Protein AF-0000000083159818 (afdb_homodimer)

Structure (mmCIF, N/CA/C/O backbone):
data_AF-0000000083159818-model_v1
#
loop_
_entity.id
_entity.type
_entity.pdbx_description
1 polymer 'Scytalone dehydratase'
#
loop_
_atom_site.group_PDB
_atom_site.id
_atom_site.type_symbol
_atom_site.label_atom_id
_atom_site.label_alt_id
_atom_site.label_comp_id
_atom_site.label_asym_id
_atom_site.label_entity_id
_atom_site.label_seq_id
_atom_site.pdbx_PDB_ins_code
_atom_site.Cartn_x
_atom_site.Cartn_y
_atom_site.Cartn_z
_atom_site.occupancy
_atom_site.B_iso_or_equiv
_atom_site.auth_seq_id
_atom_site.auth_comp_id
_atom_site.auth_asym_id
_atom_site.auth_atom_id
_atom_site.pdbx_PDB_model_num
ATOM 1 N N . MET A 1 1 ? 28.878 -19.26 1.875 1 39.88 1 MET A N 1
ATOM 2 C CA . MET A 1 1 ? 27.512 -18.913 1.494 1 39.88 1 MET A CA 1
ATOM 3 C C . MET A 1 1 ? 27.388 -17.419 1.214 1 39.88 1 MET A C 1
ATOM 5 O O . MET A 1 1 ? 27.866 -16.595 1.996 1 39.88 1 MET A O 1
ATOM 9 N N . GLU A 1 2 ? 27.454 -17.059 -0.057 1 54.02 2 GLU A N 1
ATOM 10 C CA . GLU A 1 2 ? 27.528 -15.629 -0.343 1 54.02 2 GLU A CA 1
ATOM 11 C C . GLU A 1 2 ? 26.447 -14.859 0.41 1 54.02 2 GLU A C 1
ATOM 13 O O . GLU A 1 2 ? 25.343 -15.369 0.616 1 54.02 2 GLU A O 1
ATOM 18 N N . ALA A 1 3 ? 26.851 -13.986 1.194 1 62.76 3 ALA A N 1
ATOM 19 C CA . ALA A 1 3 ? 26.086 -13.111 2.078 1 62.76 3 ALA A CA 1
ATOM 20 C C . ALA A 1 3 ? 24.903 -12.486 1.343 1 62.76 3 ALA A C 1
ATOM 22 O O . ALA A 1 3 ? 24.976 -12.235 0.138 1 62.76 3 ALA A O 1
ATOM 23 N N . PHE A 1 4 ? 23.654 -12.882 1.736 1 68.33 4 PHE A N 1
ATOM 24 C CA . PHE A 1 4 ? 22.491 -12.111 1.315 1 68.33 4 PHE A CA 1
ATOM 25 C C . PHE A 1 4 ? 22.843 -10.635 1.169 1 68.33 4 PHE A C 1
ATOM 27 O O . PHE A 1 4 ? 23.248 -9.99 2.138 1 68.33 4 PHE A O 1
ATOM 34 N N . GLN A 1 5 ? 22.905 -10.229 -0.128 1 82.04 5 GLN A N 1
ATOM 35 C CA . GLN A 1 5 ? 23.323 -8.862 -0.42 1 82.04 5 GLN A CA 1
ATOM 36 C C . GLN A 1 5 ? 22.127 -7.915 -0.452 1 82.04 5 GLN A C 1
ATOM 38 O O . GLN A 1 5 ? 20.996 -8.343 -0.69 1 82.04 5 GLN A O 1
ATOM 43 N N . VAL A 1 6 ? 22.323 -6.733 -0.216 1 83.24 6 VAL A N 1
ATOM 44 C CA . VAL A 1 6 ? 21.294 -5.7 -0.207 1 83.24 6 VAL A CA 1
ATOM 45 C C . VAL A 1 6 ? 20.599 -5.651 -1.566 1 83.24 6 VAL A C 1
ATOM 47 O O . VAL A 1 6 ? 19.392 -5.409 -1.646 1 83.24 6 VAL A O 1
ATOM 50 N N . LYS A 1 7 ? 21.343 -5.914 -2.629 1 85.8 7 LYS A N 1
ATOM 51 C CA . LYS A 1 7 ? 20.761 -5.898 -3.968 1 85.8 7 LYS A CA 1
ATOM 52 C C . LYS A 1 7 ? 19.695 -6.98 -4.117 1 85.8 7 LYS A C 1
ATOM 54 O O . LYS A 1 7 ? 18.704 -6.79 -4.825 1 85.8 7 LYS A O 1
ATOM 59 N N . ASP A 1 8 ? 19.932 -8.138 -3.51 1 89.64 8 ASP A N 1
ATOM 60 C CA . ASP A 1 8 ? 18.94 -9.208 -3.539 1 89.64 8 ASP A CA 1
ATOM 61 C C . ASP A 1 8 ? 17.675 -8.804 -2.784 1 89.64 8 ASP A C 1
ATOM 63 O O . ASP A 1 8 ? 16.562 -9.025 -3.265 1 89.64 8 ASP A O 1
ATOM 67 N N . TYR A 1 9 ? 17.891 -8.184 -1.64 1 88.91 9 TYR A N 1
ATOM 68 C CA . TYR A 1 9 ? 16.764 -7.713 -0.842 1 88.91 9 TYR A CA 1
ATOM 69 C C . TYR A 1 9 ? 15.914 -6.723 -1.629 1 88.91 9 TYR A C 1
ATOM 71 O O . TYR A 1 9 ? 14.686 -6.832 -1.654 1 88.91 9 TYR A O 1
ATOM 79 N N . LEU A 1 10 ? 16.538 -5.804 -2.294 1 90.26 10 LEU A N 1
ATOM 80 C CA . LEU A 1 10 ? 15.816 -4.777 -3.037 1 90.26 10 LEU A CA 1
ATOM 81 C C . LEU A 1 10 ? 15.055 -5.388 -4.209 1 90.26 10 LEU A C 1
ATOM 83 O O . LEU A 1 10 ? 13.925 -4.987 -4.497 1 90.26 10 LEU A O 1
ATOM 87 N N . ALA A 1 11 ? 15.689 -6.32 -4.846 1 93.23 11 ALA A N 1
ATOM 88 C CA . ALA A 1 11 ? 15.036 -6.982 -5.972 1 93.23 11 ALA A CA 1
ATOM 89 C C . ALA A 1 11 ? 13.81 -7.766 -5.511 1 93.23 11 ALA A C 1
ATOM 91 O O . ALA A 1 11 ? 12.737 -7.661 -6.11 1 93.23 11 ALA A O 1
ATOM 92 N N . ILE A 1 12 ? 13.948 -8.502 -4.409 1 95.23 12 ILE A N 1
ATOM 93 C CA . ILE A 1 12 ? 12.874 -9.357 -3.916 1 95.23 12 ILE A CA 1
ATOM 94 C C . ILE A 1 12 ? 11.74 -8.495 -3.365 1 95.23 12 ILE A C 1
ATOM 96 O O . ILE A 1 12 ? 10.564 -8.781 -3.6 1 95.23 12 ILE A O 1
ATOM 100 N N . SER A 1 13 ? 12.105 -7.481 -2.648 1 94.28 13 SER A N 1
ATOM 101 C CA . SER A 1 13 ? 11.085 -6.575 -2.128 1 94.28 13 SER A CA 1
ATOM 102 C C . SER A 1 13 ? 10.308 -5.91 -3.258 1 94.28 13 SER A C 1
ATOM 104 O O . SER A 1 13 ? 9.091 -5.735 -3.163 1 94.28 13 SER A O 1
ATOM 106 N N . ARG A 1 14 ? 10.979 -5.538 -4.32 1 95.5 14 ARG A N 1
ATOM 107 C CA . ARG A 1 14 ? 10.31 -4.962 -5.482 1 95.5 14 ARG A CA 1
ATOM 108 C C . ARG A 1 14 ? 9.352 -5.966 -6.116 1 95.5 14 ARG A C 1
ATOM 110 O O . ARG A 1 14 ? 8.238 -5.608 -6.504 1 95.5 14 ARG A O 1
ATOM 117 N N . LEU A 1 15 ? 9.782 -7.174 -6.218 1 98.24 15 LEU A N 1
ATOM 118 C CA . LEU A 1 15 ? 8.923 -8.199 -6.8 1 98.24 15 LEU A CA 1
ATOM 119 C C . LEU A 1 15 ? 7.674 -8.409 -5.951 1 98.24 15 LEU A C 1
ATOM 121 O O . LEU A 1 15 ? 6.574 -8.565 -6.485 1 98.24 15 LEU A O 1
ATOM 125 N N . ALA A 1 16 ? 7.867 -8.422 -4.637 1 98.47 16 ALA A N 1
ATOM 126 C CA . ALA A 1 16 ? 6.72 -8.554 -3.742 1 98.47 16 ALA A CA 1
ATOM 127 C C . ALA A 1 16 ? 5.752 -7.387 -3.915 1 98.47 16 ALA A C 1
ATOM 129 O O . ALA A 1 16 ? 4.538 -7.586 -3.996 1 98.47 16 ALA A O 1
ATOM 130 N N . PHE A 1 17 ? 6.31 -6.231 -3.988 1 98.5 17 PHE A N 1
ATOM 131 C CA . PHE A 1 17 ? 5.514 -5.032 -4.218 1 98.5 17 PHE A CA 1
ATOM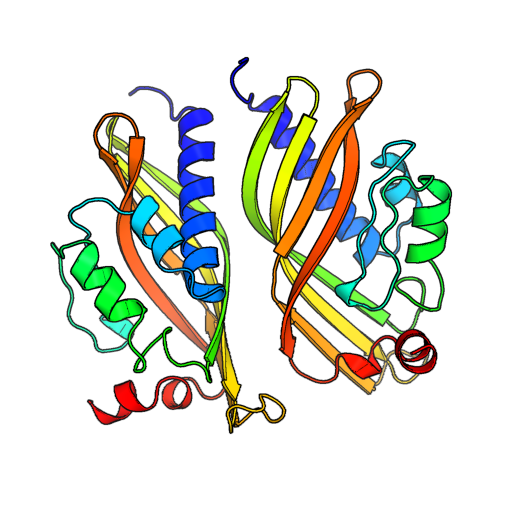 132 C C . PHE A 1 17 ? 4.764 -5.126 -5.542 1 98.5 17 PHE A C 1
ATOM 134 O O . PHE A 1 17 ? 3.564 -4.851 -5.603 1 98.5 17 PHE A O 1
ATOM 141 N N . GLU A 1 18 ? 5.438 -5.519 -6.6 1 98.51 18 GLU A N 1
ATOM 142 C CA . GLU A 1 18 ? 4.835 -5.625 -7.925 1 98.51 18 GLU A CA 1
ATOM 143 C C . GLU A 1 18 ? 3.728 -6.676 -7.945 1 98.51 18 GLU A C 1
ATOM 145 O O . GLU A 1 18 ? 2.71 -6.499 -8.618 1 98.51 18 GLU A O 1
ATOM 150 N N . TRP A 1 19 ? 3.975 -7.755 -7.252 1 98.79 19 TRP A N 1
ATOM 151 C CA . TRP A 1 19 ? 2.953 -8.793 -7.167 1 98.79 19 TRP A CA 1
ATOM 152 C C . TRP A 1 19 ? 1.668 -8.244 -6.558 1 98.79 19 TRP A C 1
ATOM 154 O O . TRP A 1 19 ? 0.59 -8.376 -7.143 1 98.79 19 TRP A O 1
ATOM 164 N N . ALA A 1 20 ? 1.76 -7.619 -5.477 1 98.71 20 ALA A N 1
ATOM 165 C CA . ALA A 1 20 ? 0.594 -7.07 -4.79 1 98.71 20 ALA A CA 1
ATOM 166 C C . ALA A 1 20 ? -0.09 -6.002 -5.638 1 98.71 20 ALA A C 1
ATOM 168 O O . ALA A 1 20 ? -1.31 -6.027 -5.814 1 98.71 20 ALA A O 1
ATOM 169 N N . GLU A 1 21 ? 0.692 -5.143 -6.218 1 98.22 21 GLU A N 1
ATOM 170 C CA . GLU A 1 21 ? 0.147 -4.015 -6.968 1 98.22 21 GLU A CA 1
ATOM 171 C C . GLU A 1 21 ? -0.501 -4.478 -8.269 1 98.22 21 GLU A C 1
ATOM 173 O O . GLU A 1 21 ? -1.5 -3.907 -8.71 1 98.22 21 GLU A O 1
ATOM 178 N N . SER A 1 22 ? 0.11 -5.462 -8.911 1 98.56 22 SER A N 1
ATOM 179 C CA . SER A 1 22 ? -0.494 -5.98 -10.135 1 98.56 22 SER A CA 1
ATOM 180 C C . SER A 1 22 ? -1.883 -6.55 -9.867 1 98.56 22 SER A C 1
ATOM 182 O O . SER A 1 22 ? -2.811 -6.33 -10.648 1 98.56 22 SER A O 1
ATOM 184 N N . TYR A 1 23 ? -2.047 -7.291 -8.739 1 98.21 23 TYR A N 1
ATOM 185 C CA . TYR A 1 23 ? -3.343 -7.814 -8.324 1 98.21 23 TYR A CA 1
ATOM 186 C C . TYR A 1 23 ? -4.337 -6.684 -8.086 1 98.21 23 TYR A C 1
ATOM 188 O O . TYR A 1 23 ? -5.44 -6.692 -8.639 1 98.21 23 TYR A O 1
ATOM 196 N N . ASP A 1 24 ? -3.955 -5.727 -7.319 1 98.3 24 ASP A N 1
ATOM 197 C CA . ASP A 1 24 ? -4.858 -4.704 -6.801 1 98.3 24 ASP A CA 1
ATOM 198 C C . ASP A 1 24 ? -5.264 -3.722 -7.898 1 98.3 24 ASP A C 1
ATOM 200 O O . ASP A 1 24 ? -6.373 -3.186 -7.878 1 98.3 24 ASP A O 1
ATOM 204 N N . LYS A 1 25 ? -4.354 -3.507 -8.882 1 97.67 25 LYS A N 1
ATOM 205 C CA . LYS A 1 25 ? -4.638 -2.608 -9.997 1 97.67 25 LYS A CA 1
ATOM 206 C C . LYS A 1 25 ? -5.139 -3.381 -11.213 1 97.67 25 LYS A C 1
ATOM 208 O O . LYS A 1 25 ? -5.447 -2.788 -12.249 1 97.67 25 LYS A O 1
ATOM 213 N N . LYS A 1 26 ? -5.202 -4.678 -11.105 1 97.95 26 LYS A N 1
ATOM 214 C CA . LYS A 1 26 ? -5.57 -5.558 -12.21 1 97.95 26 LYS A CA 1
ATOM 215 C C . LYS A 1 26 ? -4.718 -5.276 -13.445 1 97.95 26 LYS A C 1
ATOM 217 O O . LYS A 1 26 ? -5.243 -5.154 -14.553 1 97.95 26 LYS A O 1
ATOM 222 N N . ASP A 1 27 ? -3.435 -5.095 -13.209 1 98.32 27 ASP A N 1
ATOM 223 C CA . ASP A 1 27 ? -2.447 -4.897 -14.265 1 98.32 27 ASP A CA 1
ATOM 224 C C . ASP A 1 27 ? -1.715 -6.198 -14.584 1 98.32 27 ASP A C 1
ATOM 226 O O . ASP A 1 27 ? -0.659 -6.479 -14.014 1 98.32 27 ASP A O 1
ATOM 230 N N . TRP A 1 28 ? -2.193 -6.896 -15.475 1 98.48 28 TRP A N 1
ATOM 231 C CA . TRP A 1 28 ? -1.753 -8.267 -15.714 1 98.48 28 TRP A CA 1
ATOM 232 C C . TRP A 1 28 ? -0.445 -8.29 -16.497 1 98.48 28 TRP A C 1
ATOM 234 O O . TRP A 1 28 ? 0.317 -9.257 -16.416 1 98.48 28 TRP A O 1
ATOM 244 N N . ASN A 1 29 ? -0.156 -7.275 -17.254 1 98.16 29 ASN A N 1
ATOM 245 C CA . ASN A 1 29 ? 1.161 -7.169 -17.873 1 98.16 29 ASN A CA 1
ATOM 246 C C . ASN A 1 29 ? 2.258 -6.986 -16.829 1 98.16 29 ASN A C 1
ATOM 248 O O . ASN A 1 29 ? 3.344 -7.554 -16.956 1 98.16 29 ASN A O 1
ATOM 252 N N . ARG A 1 30 ? 1.922 -6.153 -15.883 1 97.51 30 ARG A N 1
ATOM 253 C CA . ARG A 1 30 ? 2.843 -5.971 -14.766 1 97.51 30 ARG A CA 1
ATOM 254 C C . ARG A 1 30 ? 3.121 -7.296 -14.064 1 97.51 30 ARG A C 1
ATOM 256 O O . ARG A 1 30 ? 4.269 -7.6 -13.733 1 97.51 30 ARG A O 1
ATOM 263 N N . LEU A 1 31 ? 2.079 -8.113 -13.85 1 98.51 31 LEU A N 1
ATOM 264 C CA . LEU A 1 31 ? 2.246 -9.428 -13.242 1 98.51 31 LEU A CA 1
ATOM 265 C C . LEU A 1 31 ? 3.099 -10.332 -14.127 1 98.51 31 LEU A C 1
ATOM 267 O O . LEU A 1 31 ? 4.026 -10.986 -13.644 1 98.51 31 LEU A O 1
ATOM 271 N N . ARG A 1 32 ? 2.879 -10.341 -15.375 1 98.19 32 ARG A N 1
ATOM 272 C CA . ARG A 1 32 ? 3.594 -11.165 -16.344 1 98.19 32 ARG A CA 1
ATOM 273 C C . ARG A 1 32 ? 5.095 -10.903 -16.284 1 98.19 32 ARG A C 1
ATOM 275 O O . ARG A 1 32 ? 5.897 -11.837 -16.35 1 98.19 32 ARG A O 1
ATOM 282 N N . ASN A 1 33 ? 5.444 -9.71 -16.075 1 97.46 33 ASN A N 1
ATOM 283 C CA . ASN A 1 33 ? 6.833 -9.273 -16.169 1 97.46 33 ASN A CA 1
ATOM 284 C C . ASN A 1 33 ? 7.66 -9.773 -14.989 1 97.46 33 ASN A C 1
ATOM 286 O O . ASN A 1 33 ? 8.891 -9.769 -15.042 1 97.46 33 ASN A O 1
ATOM 290 N N . ILE A 1 34 ? 7.057 -10.249 -13.991 1 98.48 34 ILE A N 1
ATOM 291 C CA . ILE A 1 34 ? 7.844 -10.59 -12.811 1 98.48 34 ILE A CA 1
ATOM 292 C C . ILE A 1 34 ? 7.843 -12.103 -12.609 1 98.48 34 ILE A C 1
ATOM 294 O O . ILE A 1 34 ? 8.513 -12.617 -11.71 1 98.48 34 ILE A O 1
ATOM 298 N N . LEU A 1 35 ? 7.166 -12.864 -13.396 1 98.59 35 LEU A N 1
ATOM 299 C CA . LEU A 1 35 ? 6.963 -14.29 -13.163 1 98.59 35 LEU A CA 1
ATOM 300 C C . LEU A 1 35 ? 8.061 -15.112 -13.83 1 98.59 35 LEU A C 1
ATOM 302 O O . LEU A 1 35 ? 8.494 -14.792 -14.939 1 98.59 35 LEU A O 1
ATOM 306 N N . ALA A 1 36 ? 8.458 -16.135 -13.162 1 98.19 36 ALA A N 1
ATOM 307 C CA . ALA A 1 36 ? 9.212 -17.2 -13.818 1 98.19 36 ALA A CA 1
ATOM 308 C C . ALA A 1 36 ? 8.337 -17.96 -14.811 1 98.19 36 ALA A C 1
ATOM 310 O O . ALA A 1 36 ? 7.109 -17.953 -14.698 1 98.19 36 ALA A O 1
ATOM 311 N N . PRO A 1 37 ? 8.944 -18.629 -15.748 1 97 37 PRO A N 1
ATOM 312 C CA . PRO A 1 37 ? 8.157 -19.337 -16.761 1 97 37 PRO A CA 1
ATOM 313 C C . PRO A 1 37 ? 7.241 -20.4 -16.16 1 97 37 PRO A C 1
ATOM 315 O O . PRO A 1 37 ? 6.132 -20.616 -16.654 1 97 37 PRO A O 1
ATOM 318 N N . ASN A 1 38 ? 7.789 -21.061 -15.105 1 96.58 38 ASN A N 1
ATOM 319 C CA . ASN A 1 38 ? 7.003 -22.016 -14.331 1 96.58 38 ASN A CA 1
ATOM 320 C C . ASN A 1 38 ? 6.917 -21.612 -12.863 1 96.58 38 ASN A C 1
ATOM 322 O O . ASN A 1 38 ? 7.917 -21.213 -12.264 1 96.58 38 ASN A O 1
ATOM 326 N N . ILE A 1 39 ? 5.722 -21.705 -12.35 1 97.49 39 ILE A N 1
ATOM 327 C CA . ILE A 1 39 ? 5.485 -21.195 -11.004 1 97.49 39 ILE A CA 1
ATOM 328 C C . ILE A 1 39 ? 4.772 -22.255 -10.168 1 97.49 39 ILE A C 1
ATOM 330 O O . ILE A 1 39 ? 3.874 -22.943 -10.661 1 97.49 39 ILE A O 1
ATOM 334 N N . ALA A 1 40 ? 5.188 -22.441 -8.939 1 97.65 40 ALA A N 1
ATOM 335 C CA . ALA A 1 40 ? 4.449 -23.25 -7.973 1 97.65 40 ALA A CA 1
ATOM 336 C C . ALA A 1 40 ? 3.272 -22.472 -7.392 1 97.65 40 ALA A C 1
ATOM 338 O O . ALA A 1 40 ? 3.454 -21.4 -6.81 1 97.65 40 ALA A O 1
ATOM 339 N N . VAL A 1 41 ? 2.047 -22.973 -7.522 1 97.1 41 VAL A N 1
ATOM 340 C CA . VAL A 1 41 ? 0.84 -22.28 -7.085 1 97.1 41 VAL A CA 1
ATOM 341 C C . VAL A 1 41 ? 0.04 -23.178 -6.144 1 97.1 41 VAL A C 1
ATOM 343 O O . VAL A 1 41 ? -0.378 -24.273 -6.526 1 97.1 41 VAL A O 1
ATOM 346 N N . ASP A 1 42 ? -0.101 -22.726 -4.944 1 95.38 42 ASP A N 1
ATOM 347 C CA . ASP A 1 42 ? -0.912 -23.446 -3.966 1 95.38 42 ASP A CA 1
ATOM 348 C C . ASP A 1 42 ? -1.996 -22.545 -3.381 1 95.38 42 ASP A C 1
ATOM 350 O O . ASP A 1 42 ? -1.785 -21.896 -2.354 1 95.38 42 ASP A O 1
ATOM 354 N N . TYR A 1 43 ? -3.174 -22.5 -3.922 1 91.05 43 TYR A N 1
ATOM 355 C CA . TYR A 1 43 ? -4.347 -21.79 -3.423 1 91.05 43 TYR A CA 1
ATOM 356 C C . TYR A 1 43 ? -5.373 -22.763 -2.856 1 91.05 43 TYR A C 1
ATOM 358 O O . TYR A 1 43 ? -6.58 -22.525 -2.948 1 91.05 43 TYR A O 1
ATOM 366 N N . SER A 1 44 ? -4.953 -23.836 -2.377 1 86.31 44 SER A N 1
ATOM 367 C CA . SER A 1 44 ? -5.85 -24.86 -1.852 1 86.31 44 SER A CA 1
ATOM 368 C C . SER A 1 44 ? -6.713 -24.312 -0.721 1 86.31 44 SER A C 1
ATOM 370 O O . SER A 1 44 ? -7.829 -24.786 -0.499 1 86.31 44 SER A O 1
ATOM 372 N N . MET A 1 45 ? -6.3 -23.386 -0.056 1 79.73 45 MET A N 1
ATOM 373 C CA . MET A 1 45 ? -7.064 -22.747 1.012 1 79.73 45 MET A CA 1
ATOM 374 C C . MET A 1 45 ? -8.362 -22.155 0.473 1 79.73 45 MET A C 1
ATOM 376 O O . MET A 1 45 ? -9.334 -22.002 1.215 1 79.73 45 MET A O 1
ATOM 380 N N . MET A 1 46 ? -8.363 -21.808 -0.803 1 75.86 46 MET A N 1
ATOM 381 C CA . MET A 1 46 ? -9.547 -21.247 -1.447 1 75.86 46 MET A CA 1
ATOM 382 C C . MET A 1 46 ? -10.305 -22.321 -2.221 1 75.86 46 MET A C 1
ATOM 384 O O . MET A 1 46 ? -11.215 -22.011 -2.992 1 75.86 46 MET A O 1
ATOM 388 N N . GLY A 1 47 ? -9.813 -23.517 -2.094 1 75.58 47 GLY A N 1
ATOM 389 C CA . GLY A 1 47 ? -10.503 -24.623 -2.739 1 75.58 47 GLY A CA 1
ATOM 390 C C . GLY A 1 47 ? -9.894 -25.009 -4.073 1 75.58 47 GLY A C 1
ATOM 391 O O . GLY A 1 47 ? -10.44 -25.851 -4.79 1 75.58 47 GLY A O 1
ATOM 392 N N . TYR A 1 48 ? -8.824 -24.328 -4.457 1 77.22 48 TYR A N 1
ATOM 393 C CA . TYR A 1 48 ? -8.157 -24.69 -5.702 1 77.22 48 TYR A CA 1
ATOM 394 C C . TYR A 1 48 ? -7.185 -25.844 -5.485 1 77.22 48 TYR A C 1
ATOM 396 O O . TYR A 1 48 ? -6.924 -26.237 -4.345 1 77.22 48 TYR A O 1
ATOM 404 N N . ARG A 1 49 ? -6.794 -26.414 -6.633 1 81.63 49 ARG A N 1
ATOM 405 C CA . ARG A 1 49 ? -5.761 -27.443 -6.58 1 81.63 49 ARG A CA 1
ATOM 406 C C . ARG A 1 49 ? -4.377 -26.822 -6.426 1 81.63 49 ARG A C 1
ATOM 408 O O . ARG A 1 49 ? -4.186 -25.638 -6.714 1 81.63 49 ARG A O 1
ATOM 415 N N . CYS A 1 50 ? -3.537 -27.604 -5.881 1 89.44 50 CYS A N 1
ATOM 416 C CA . CYS A 1 50 ? -2.123 -27.251 -5.827 1 89.44 50 CYS A CA 1
ATOM 417 C C . CYS A 1 50 ? -1.418 -27.624 -7.126 1 89.44 50 CYS A C 1
ATOM 419 O O . CYS A 1 50 ? -1.566 -28.744 -7.618 1 89.44 50 CYS A O 1
ATOM 421 N N . PHE A 1 51 ? -0.677 -26.674 -7.731 1 92.02 51 PHE A N 1
ATOM 422 C CA . PHE A 1 51 ? 0.087 -26.874 -8.957 1 92.02 51 PHE A CA 1
ATOM 423 C C . PHE A 1 51 ? 1.574 -26.644 -8.711 1 92.02 51 PHE A C 1
ATOM 425 O O . PHE A 1 51 ? 2.036 -25.502 -8.695 1 92.02 51 PHE A O 1
ATOM 432 N N . PRO A 1 52 ? 2.308 -27.67 -8.609 1 93.72 52 PRO A N 1
ATOM 433 C CA . PRO A 1 52 ? 3.739 -27.49 -8.353 1 93.72 52 PRO A CA 1
ATOM 434 C C . PRO A 1 52 ? 4.473 -26.847 -9.528 1 93.72 52 PRO A C 1
ATOM 436 O O . PRO A 1 52 ? 5.528 -26.236 -9.342 1 93.72 52 PRO A O 1
ATOM 439 N N . HIS A 1 53 ? 3.852 -27.107 -10.681 1 95.53 53 HIS A N 1
ATOM 440 C CA . HIS A 1 53 ? 4.421 -26.519 -11.888 1 95.53 53 HIS A CA 1
ATOM 441 C C . HIS A 1 53 ? 3.328 -26.013 -12.823 1 95.53 53 HIS A C 1
ATOM 443 O O . HIS A 1 53 ? 2.68 -26.804 -13.513 1 95.53 53 HIS A O 1
ATOM 449 N N . MET A 1 54 ? 3.087 -24.738 -12.834 1 96.57 54 MET A N 1
ATOM 450 C CA . MET A 1 54 ? 2.128 -24.085 -13.72 1 96.57 54 MET A CA 1
ATOM 451 C C . MET A 1 54 ? 2.83 -23.11 -14.66 1 96.57 54 MET A C 1
ATOM 453 O O . MET A 1 54 ? 3.716 -22.364 -14.238 1 96.57 54 MET A O 1
ATOM 457 N N . GLU A 1 55 ? 2.468 -23.156 -15.915 1 97.94 55 GLU A N 1
ATOM 458 C CA . GLU A 1 55 ? 2.988 -22.135 -16.821 1 97.94 55 GLU A CA 1
ATOM 459 C C . GLU A 1 55 ? 2.531 -20.741 -16.401 1 97.94 55 GLU A C 1
ATOM 461 O O . GLU A 1 55 ? 1.376 -20.55 -16.015 1 97.94 55 GLU A O 1
ATOM 466 N N . SER A 1 56 ? 3.411 -19.779 -16.528 1 97.71 56 SER A N 1
ATOM 467 C CA . SER A 1 56 ? 3.13 -18.421 -16.073 1 97.71 56 SER A CA 1
ATOM 468 C C . SER A 1 56 ? 1.874 -17.865 -16.736 1 97.71 56 SER A C 1
ATOM 470 O O . SER A 1 56 ? 1.079 -17.176 -16.093 1 97.71 56 SER A O 1
ATOM 472 N N . GLU A 1 5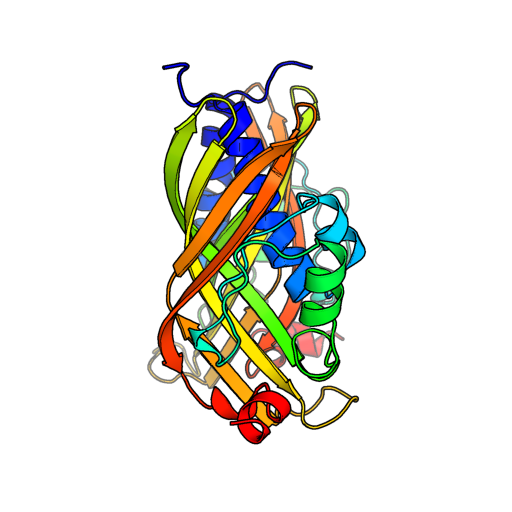7 ? 1.669 -18.158 -18.018 1 97.98 57 GLU A N 1
ATOM 473 C CA . GLU A 1 57 ? 0.498 -17.631 -18.712 1 97.98 57 GLU A CA 1
ATOM 474 C C . GLU A 1 57 ? -0.788 -18.248 -18.171 1 97.98 57 GLU A C 1
ATOM 476 O O . GLU A 1 57 ? -1.831 -17.592 -18.137 1 97.98 57 GLU A O 1
ATOM 481 N N . GLU A 1 58 ? -0.728 -19.501 -17.754 1 97.23 58 GLU A N 1
ATOM 482 C CA . GLU A 1 58 ? -1.882 -20.139 -17.126 1 97.23 58 GLU A CA 1
ATOM 483 C C . GLU A 1 58 ? -2.219 -19.478 -15.793 1 97.23 58 GLU A C 1
ATOM 485 O O . GLU A 1 58 ? -3.392 -19.275 -15.474 1 97.23 58 GLU A O 1
ATOM 490 N N . PHE A 1 59 ? -1.215 -19.169 -15.066 1 97.53 59 PHE A N 1
ATOM 491 C CA . PHE A 1 59 ? -1.403 -18.477 -13.796 1 97.53 59 PHE A CA 1
ATOM 492 C C . PHE A 1 59 ? -2.058 -17.118 -14.013 1 97.53 59 PHE A C 1
ATOM 494 O O . PHE A 1 59 ? -3.004 -16.76 -13.308 1 97.53 59 PHE A O 1
ATOM 501 N N . ILE A 1 60 ? -1.607 -16.359 -14.992 1 98.13 60 ILE A N 1
ATOM 502 C CA . ILE A 1 60 ? -2.171 -15.05 -15.304 1 98.13 60 ILE A CA 1
ATOM 503 C C . ILE A 1 60 ? -3.636 -15.201 -15.706 1 98.13 60 ILE A C 1
ATOM 505 O O . ILE A 1 60 ? -4.49 -14.426 -15.268 1 98.13 60 ILE A O 1
ATOM 509 N N . SER A 1 61 ? -3.917 -16.233 -16.503 1 97.16 61 SER A N 1
ATOM 510 C CA . SER A 1 61 ? -5.287 -16.492 -16.934 1 97.16 61 SER A CA 1
ATOM 511 C C . SER A 1 61 ? -6.192 -16.796 -15.745 1 97.16 61 SER A C 1
ATOM 513 O O . SER A 1 61 ? -7.33 -16.325 -15.689 1 97.16 61 SER A O 1
ATOM 515 N N . MET A 1 62 ? -5.707 -17.504 -14.841 1 94.11 62 MET A N 1
ATOM 516 C CA . MET A 1 62 ? -6.466 -17.843 -13.641 1 94.11 62 MET A CA 1
ATOM 517 C C . MET A 1 62 ? -6.751 -16.598 -12.807 1 94.11 62 MET A C 1
ATOM 519 O O . MET A 1 62 ? -7.903 -16.32 -12.471 1 94.11 62 MET A O 1
ATOM 523 N N . MET A 1 63 ? -5.734 -15.816 -12.526 1 95.85 63 MET A N 1
ATOM 524 C CA . MET A 1 63 ? -5.858 -14.665 -11.636 1 95.85 63 MET A CA 1
ATOM 525 C C . MET A 1 63 ? -6.685 -13.561 -12.287 1 95.85 63 MET A C 1
ATOM 527 O O . MET A 1 63 ? -7.42 -12.846 -11.603 1 95.85 63 MET A O 1
ATOM 531 N N . SER A 1 64 ? -6.603 -13.444 -13.617 1 97.39 64 SER A N 1
ATOM 532 C CA . SER A 1 64 ? -7.303 -12.378 -14.326 1 97.39 64 SER A CA 1
ATOM 533 C C . SER A 1 64 ? -8.729 -12.789 -14.675 1 97.39 64 SER A C 1
ATOM 535 O O . SER A 1 64 ? -9.477 -12.01 -15.27 1 97.39 64 SER A O 1
ATOM 537 N N . SER A 1 65 ? -9.113 -13.943 -14.352 1 95.31 65 SER A N 1
ATOM 538 C CA . SER A 1 65 ? -10.442 -14.452 -14.674 1 95.31 65 SER A CA 1
ATOM 539 C C . SER A 1 65 ? -11.528 -13.641 -13.975 1 95.31 65 SER A C 1
ATOM 541 O O . SER A 1 65 ? -11.348 -13.202 -12.837 1 95.31 65 SER A O 1
ATOM 543 N N . PRO A 1 66 ? -12.723 -13.517 -14.593 1 94.31 66 PRO A N 1
ATOM 544 C CA . PRO A 1 66 ? -13.846 -12.841 -13.939 1 94.31 66 PRO A CA 1
ATOM 545 C C . PRO A 1 66 ? -14.335 -13.578 -12.694 1 94.31 66 PRO A C 1
ATOM 547 O O . PRO A 1 66 ? -15.097 -13.019 -11.901 1 94.31 66 PRO A O 1
ATOM 550 N N . ASP A 1 67 ? -13.901 -14.765 -12.52 1 91.26 67 ASP A N 1
ATOM 551 C CA . ASP A 1 67 ? -14.308 -15.54 -11.352 1 91.26 67 ASP A CA 1
ATOM 552 C C . ASP A 1 67 ? -13.437 -15.206 -10.142 1 91.26 67 ASP A C 1
ATOM 554 O O . ASP A 1 67 ? -13.774 -15.564 -9.011 1 91.26 67 ASP A O 1
ATOM 558 N N . LEU A 1 68 ? -12.277 -14.539 -10.391 1 93.33 68 LEU A N 1
ATOM 559 C CA . LEU A 1 68 ? -11.364 -14.156 -9.32 1 93.33 68 LEU A CA 1
ATOM 560 C C . LEU A 1 68 ? -11.08 -12.658 -9.358 1 93.33 68 LEU A C 1
ATOM 562 O O . LEU A 1 68 ? -12 -11.844 -9.245 1 93.33 68 LEU A O 1
ATOM 566 N N . LEU A 1 69 ? -9.806 -12.269 -9.492 1 95.72 69 LEU A N 1
ATOM 567 C CA . LEU A 1 69 ? -9.437 -10.865 -9.348 1 95.72 69 LEU A CA 1
ATOM 568 C C . LEU A 1 69 ? -9.811 -10.074 -10.597 1 95.72 69 LEU A C 1
ATOM 570 O O . LEU A 1 69 ? -9.857 -8.843 -10.566 1 95.72 69 LEU A O 1
ATOM 574 N N . GLY A 1 70 ? -10.125 -10.779 -11.702 1 96.43 70 GLY A N 1
ATOM 575 C CA . GLY A 1 70 ? -10.532 -10.103 -12.923 1 96.43 70 GLY A CA 1
ATOM 576 C C . GLY A 1 70 ? -11.959 -9.59 -12.873 1 96.43 70 GLY A C 1
ATOM 577 O O . GLY A 1 70 ? -12.405 -8.891 -13.786 1 96.43 70 GLY A O 1
ATOM 578 N N . ASP A 1 71 ? -12.728 -9.957 -11.892 1 96.17 71 ASP A N 1
ATOM 579 C CA . ASP A 1 71 ? -14.082 -9.448 -11.698 1 96.17 71 ASP A CA 1
ATOM 580 C C . ASP A 1 71 ? -14.074 -7.938 -11.469 1 96.17 71 ASP A C 1
ATOM 582 O O . ASP A 1 71 ? -13.496 -7.456 -10.492 1 96.17 71 ASP A O 1
ATOM 586 N N . PRO A 1 72 ? -14.725 -7.125 -12.283 1 96.06 72 PRO A N 1
ATOM 587 C CA . PRO A 1 72 ? -14.67 -5.669 -12.142 1 96.06 72 PRO A CA 1
ATOM 588 C C . PRO A 1 72 ? -15.394 -5.169 -10.894 1 96.06 72 PRO A C 1
ATOM 590 O O . PRO A 1 72 ? -15.235 -4.009 -10.505 1 96.06 72 PRO A O 1
ATOM 593 N N . LEU A 1 73 ? -16.173 -6.006 -10.268 1 96.91 73 LEU A N 1
ATOM 594 C CA . LEU A 1 73 ? -16.932 -5.597 -9.091 1 96.91 73 LEU A CA 1
ATOM 595 C C . LEU A 1 73 ? -16.088 -5.724 -7.828 1 96.91 73 LEU A C 1
ATOM 597 O O . LEU A 1 73 ? -16.502 -5.286 -6.752 1 96.91 73 LEU A O 1
ATOM 601 N N . ILE A 1 74 ? -14.909 -6.295 -7.987 1 96.66 74 ILE A N 1
ATOM 602 C CA . ILE A 1 74 ? -14.105 -6.582 -6.804 1 96.66 74 ILE A CA 1
ATOM 603 C C . ILE A 1 74 ? -12.898 -5.646 -6.762 1 96.66 74 ILE A C 1
ATOM 605 O O . ILE A 1 74 ? -12.109 -5.598 -7.708 1 96.66 74 ILE A O 1
ATOM 609 N N . HIS A 1 75 ? -12.776 -4.891 -5.703 1 97.82 75 HIS A N 1
ATOM 610 C CA . HIS A 1 75 ? -11.575 -4.122 -5.395 1 97.82 75 HIS A CA 1
ATOM 611 C C . HIS A 1 75 ? -10.814 -4.736 -4.225 1 97.82 75 HIS A C 1
ATOM 613 O O . HIS A 1 75 ? -11.422 -5.218 -3.267 1 97.82 75 HIS A O 1
ATOM 619 N N . THR A 1 76 ? -9.509 -4.751 -4.355 1 98.22 76 THR A N 1
ATOM 620 C CA . THR A 1 76 ? -8.696 -5.444 -3.362 1 98.22 76 THR A CA 1
ATOM 621 C C . THR A 1 76 ? -7.492 -4.597 -2.961 1 98.22 76 THR A C 1
ATOM 623 O O . THR A 1 76 ? -7.081 -3.703 -3.704 1 98.22 76 THR A O 1
ATOM 626 N N . GLN A 1 77 ? -6.94 -4.86 -1.797 1 98.6 77 GLN A N 1
ATOM 627 C CA . GLN A 1 77 ? -5.591 -4.472 -1.399 1 98.6 77 GLN A CA 1
ATOM 628 C C . GLN A 1 77 ? -4.873 -5.62 -0.695 1 98.6 77 GLN A C 1
ATOM 630 O O . GLN A 1 77 ? -5.374 -6.159 0.294 1 98.6 77 GLN A O 1
ATOM 635 N N . HIS A 1 78 ? -3.762 -6.012 -1.199 1 98.7 78 HIS A N 1
ATOM 636 C CA . HIS A 1 78 ? -2.842 -6.958 -0.577 1 98.7 78 HIS A CA 1
ATOM 637 C C . HIS A 1 78 ? -1.7 -6.233 0.128 1 98.7 78 HIS A C 1
ATOM 639 O O . HIS A 1 78 ? -0.627 -6.047 -0.451 1 98.7 78 HIS A O 1
ATOM 645 N N . LEU A 1 79 ? -1.985 -5.863 1.367 1 98.68 79 LEU A N 1
ATOM 646 C CA . LEU A 1 79 ? -1.035 -5.1 2.17 1 98.68 79 LEU A CA 1
ATOM 647 C C . LEU A 1 79 ? -0.028 -6.025 2.845 1 98.68 79 LEU A C 1
ATOM 649 O O . LEU A 1 79 ? -0.396 -6.827 3.707 1 98.68 79 LEU A O 1
ATOM 653 N N . LEU A 1 80 ? 1.246 -5.899 2.486 1 98.64 80 LEU A N 1
ATOM 654 C CA . LEU A 1 80 ? 2.299 -6.764 3.008 1 98.64 80 LEU A CA 1
ATOM 655 C C . LEU A 1 80 ? 3.004 -6.11 4.191 1 98.64 80 LEU A C 1
ATOM 657 O O . LEU A 1 80 ? 3.269 -4.905 4.172 1 98.64 80 LEU A O 1
ATOM 661 N N . GLY A 1 81 ? 3.27 -6.921 5.206 1 97.08 81 GLY A N 1
ATOM 662 C CA . GLY A 1 81 ? 4.004 -6.458 6.373 1 97.08 81 GLY A CA 1
ATOM 663 C C . GLY A 1 81 ? 5.424 -6.988 6.433 1 97.08 81 GLY A C 1
ATOM 664 O O . GLY A 1 81 ? 6.108 -7.064 5.41 1 97.08 81 GLY A O 1
ATOM 665 N N . SER A 1 82 ? 5.818 -7.312 7.671 1 95.98 82 SER A N 1
ATOM 666 C CA . SER A 1 82 ? 7.167 -7.825 7.887 1 95.98 82 SER A CA 1
ATOM 667 C C . SER A 1 82 ? 7.388 -9.134 7.135 1 95.98 82 SER A C 1
ATOM 669 O O . SER A 1 82 ? 6.444 -9.894 6.912 1 95.98 82 SER A O 1
ATOM 671 N N . THR A 1 83 ? 8.611 -9.355 6.776 1 96.94 83 THR A N 1
ATOM 672 C CA . THR A 1 83 ? 8.968 -10.502 5.948 1 96.94 83 THR A CA 1
ATOM 673 C C . THR A 1 83 ? 10.122 -11.281 6.572 1 96.94 83 THR A C 1
ATOM 675 O O . THR A 1 83 ? 11.096 -10.688 7.042 1 96.94 83 THR A O 1
ATOM 678 N N . GLY A 1 84 ? 9.999 -12.639 6.625 1 95.55 84 GLY A N 1
ATOM 679 C CA . GLY A 1 84 ? 11.125 -13.528 6.864 1 95.55 84 GLY A CA 1
ATOM 680 C C . GLY A 1 84 ? 11.741 -14.066 5.586 1 95.55 84 GLY A C 1
ATOM 681 O O . GLY A 1 84 ? 11.044 -14.646 4.751 1 95.55 84 GLY A O 1
ATOM 682 N N . TYR A 1 85 ? 13.038 -13.826 5.429 1 95.43 85 TYR A N 1
ATOM 683 C CA . TYR A 1 85 ? 13.751 -14.284 4.242 1 95.43 85 TYR A CA 1
ATOM 684 C C . TYR A 1 85 ? 14.63 -15.487 4.564 1 95.43 85 TYR A C 1
ATOM 686 O O . TYR A 1 85 ? 15.255 -15.541 5.625 1 95.43 85 TYR A O 1
ATOM 694 N N . GLU A 1 86 ? 14.643 -16.43 3.655 1 94.41 86 GLU A N 1
ATOM 695 C CA . GLU A 1 86 ? 15.581 -17.547 3.705 1 94.41 86 GLU A CA 1
ATOM 696 C C . GLU A 1 86 ? 16.289 -17.733 2.367 1 94.41 86 GLU A C 1
ATOM 698 O O . GLU A 1 86 ? 15.645 -17.99 1.348 1 94.41 86 GLU A O 1
ATOM 703 N N . ARG A 1 87 ? 17.54 -17.571 2.372 1 93.85 87 ARG A N 1
ATOM 704 C CA . ARG A 1 87 ? 18.317 -17.914 1.185 1 93.85 87 ARG A CA 1
ATOM 705 C C . ARG A 1 87 ? 18.517 -19.422 1.078 1 93.85 87 ARG A C 1
ATOM 707 O O . ARG A 1 87 ? 19.144 -20.034 1.945 1 93.85 87 ARG A O 1
ATOM 714 N N . VAL A 1 88 ? 18.058 -19.977 0.088 1 94.72 88 VAL A N 1
ATOM 715 C CA . VAL A 1 88 ? 18.157 -21.416 -0.133 1 94.72 88 VAL A CA 1
ATOM 716 C C . VAL A 1 88 ? 19.429 -21.732 -0.916 1 94.72 88 VAL A C 1
ATOM 718 O O . VAL A 1 88 ? 20.099 -22.732 -0.646 1 94.72 88 VAL A O 1
ATOM 721 N N . SER A 1 89 ? 19.77 -20.859 -1.901 1 94.32 89 SER A N 1
ATOM 722 C CA . SER A 1 89 ? 20.968 -20.947 -2.729 1 94.32 89 SER A CA 1
ATOM 723 C C . SER A 1 89 ? 21.314 -19.597 -3.347 1 94.32 89 SER A C 1
ATOM 725 O O . SER A 1 89 ? 20.699 -18.581 -3.018 1 94.32 89 SER A O 1
ATOM 727 N N . GLU A 1 90 ? 22.288 -19.582 -4.128 1 92.48 90 GLU A N 1
ATOM 728 C CA . GLU A 1 90 ? 22.677 -18.355 -4.816 1 92.48 90 GLU A CA 1
ATOM 729 C C . GLU A 1 90 ? 21.578 -17.881 -5.763 1 92.48 90 GLU A C 1
ATOM 731 O O . GLU A 1 90 ? 21.548 -16.711 -6.151 1 92.48 90 GLU A O 1
ATOM 736 N N . THR A 1 91 ? 20.673 -18.789 -6.135 1 95.39 91 THR A N 1
ATOM 737 C CA . THR A 1 91 ? 19.688 -18.442 -7.153 1 95.39 91 THR A CA 1
ATOM 738 C C . THR A 1 91 ? 18.273 -18.713 -6.652 1 95.39 91 THR A C 1
ATOM 740 O O . THR A 1 91 ? 17.318 -18.691 -7.431 1 95.39 91 THR A O 1
ATOM 743 N N . GLU A 1 92 ? 18.138 -19.002 -5.372 1 96.55 92 GLU A N 1
ATOM 744 C CA . GLU A 1 92 ? 16.819 -19.28 -4.813 1 96.55 92 GLU A CA 1
ATOM 745 C C . GLU A 1 92 ? 16.659 -18.646 -3.434 1 96.55 92 GLU A C 1
ATOM 747 O O . GLU A 1 92 ? 17.519 -18.811 -2.566 1 96.55 92 GLU A O 1
ATOM 752 N N . ILE A 1 93 ? 15.621 -17.886 -3.227 1 97.22 93 ILE A N 1
ATOM 753 C CA . ILE A 1 93 ? 15.232 -17.301 -1.948 1 97.22 93 ILE A CA 1
ATOM 754 C C . ILE A 1 93 ? 13.765 -17.614 -1.662 1 97.22 93 ILE A C 1
ATOM 756 O O . ILE A 1 93 ? 12.929 -17.581 -2.568 1 97.22 93 ILE A O 1
ATOM 760 N N . VAL A 1 94 ? 13.451 -17.938 -0.457 1 97.93 94 VAL A N 1
ATOM 761 C CA . VAL A 1 94 ? 12.081 -18.093 0.022 1 97.93 94 VAL A CA 1
ATOM 762 C C . VAL A 1 94 ? 11.748 -16.975 1.006 1 97.93 94 VAL A C 1
ATOM 764 O O . VAL A 1 94 ? 12.565 -16.631 1.864 1 97.93 94 VAL A O 1
ATOM 767 N N . ALA A 1 95 ? 10.624 -16.361 0.833 1 98.22 95 ALA A N 1
ATOM 768 C CA . ALA A 1 95 ? 10.169 -15.307 1.736 1 98.22 95 ALA A CA 1
ATOM 769 C C . ALA A 1 95 ? 8.752 -15.583 2.23 1 98.22 95 ALA A C 1
ATOM 771 O O . ALA A 1 95 ? 7.901 -16.048 1.468 1 98.22 95 ALA A O 1
ATOM 772 N N . VAL A 1 96 ? 8.516 -15.297 3.461 1 98.38 96 VAL A N 1
ATOM 773 C CA . VAL A 1 96 ? 7.18 -15.326 4.048 1 98.38 96 VAL A CA 1
ATOM 774 C C . VAL A 1 96 ? 6.791 -13.926 4.517 1 98.38 96 VAL A C 1
ATOM 776 O O . VAL A 1 96 ? 7.464 -13.341 5.369 1 98.38 96 VAL A O 1
ATOM 779 N N . HIS A 1 97 ? 5.758 -13.404 3.86 1 98.51 97 HIS A N 1
ATOM 780 C CA . HIS A 1 97 ? 5.284 -12.056 4.155 1 98.51 97 HIS A CA 1
ATOM 781 C C . HIS A 1 97 ? 4.028 -12.091 5.019 1 98.51 97 HIS A C 1
ATOM 783 O O . HIS A 1 97 ? 3.089 -12.835 4.727 1 98.51 97 HIS A O 1
ATOM 789 N N . GLN A 1 98 ? 3.98 -11.292 6.073 1 98.49 98 GLN A N 1
ATOM 790 C CA . GLN A 1 98 ? 2.681 -10.983 6.661 1 98.49 98 GLN A CA 1
ATOM 791 C C . GLN A 1 98 ? 1.775 -10.278 5.656 1 98.49 98 GLN A C 1
ATOM 793 O O . GLN A 1 98 ? 2.246 -9.49 4.833 1 98.49 98 GLN A O 1
ATOM 798 N N . ILE A 1 99 ? 0.464 -10.64 5.737 1 98.39 99 ILE A N 1
ATOM 799 C CA . ILE A 1 99 ? -0.409 -10.003 4.756 1 98.39 99 ILE A CA 1
ATOM 800 C C . ILE A 1 99 ? -1.798 -9.803 5.356 1 98.39 99 ILE A C 1
ATOM 802 O O . ILE A 1 99 ? -2.288 -10.654 6.102 1 98.39 99 ILE A O 1
ATOM 806 N N . ARG A 1 100 ? -2.367 -8.678 5.108 1 98.47 100 ARG A N 1
ATOM 807 C CA . ARG A 1 100 ? -3.808 -8.451 5.146 1 98.47 100 ARG A CA 1
ATOM 808 C C . ARG A 1 100 ? -4.364 -8.231 3.744 1 98.47 100 ARG A C 1
ATOM 810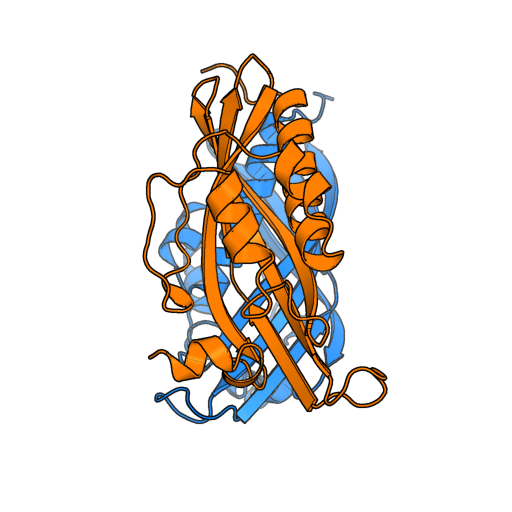 O O . ARG A 1 100 ? -3.928 -7.323 3.032 1 98.47 100 ARG A O 1
ATOM 817 N N . ALA A 1 101 ? -5.246 -9.054 3.333 1 97.76 101 ALA A N 1
ATOM 818 C CA . ALA A 1 101 ? -5.94 -8.905 2.056 1 97.76 101 ALA A CA 1
ATOM 819 C C . ALA A 1 101 ? -7.352 -8.363 2.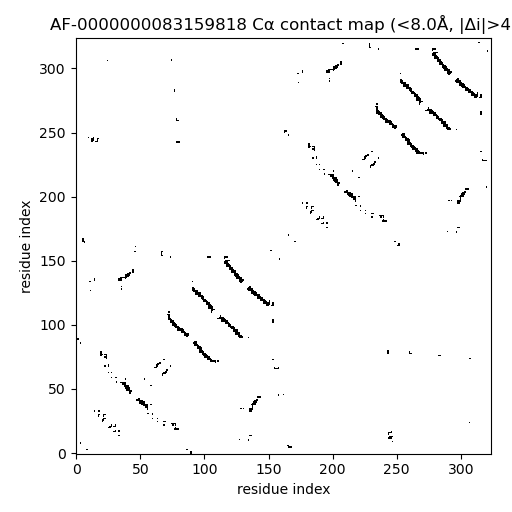259 1 97.76 101 ALA A C 1
ATOM 821 O O . ALA A 1 101 ? -8.223 -9.062 2.781 1 97.76 101 ALA A O 1
ATOM 822 N N . ALA A 1 102 ? -7.593 -7.156 1.898 1 98.15 102 ALA A N 1
ATOM 823 C CA . ALA A 1 102 ? -8.908 -6.527 1.995 1 98.15 102 ALA A CA 1
ATOM 824 C C . ALA A 1 102 ? -9.642 -6.583 0.658 1 98.15 102 ALA A C 1
ATOM 826 O O . ALA A 1 102 ? -9.064 -6.277 -0.388 1 98.15 102 ALA A O 1
ATOM 827 N N . HIS A 1 103 ? -10.93 -7 0.698 1 97.63 103 HIS A N 1
ATOM 828 C CA . HIS A 1 103 ? -11.773 -7.115 -0.486 1 97.63 103 HIS A CA 1
ATOM 829 C C . HIS A 1 103 ? -13.091 -6.371 -0.298 1 97.63 103 HIS A C 1
ATOM 831 O O . HIS A 1 103 ? -13.688 -6.42 0.781 1 97.63 103 HIS A O 1
ATOM 837 N N . GLN A 1 104 ? -13.514 -5.711 -1.3 1 97.88 104 GLN A N 1
ATOM 838 C CA . GLN A 1 104 ? -14.833 -5.09 -1.364 1 97.88 104 GLN A CA 1
ATOM 839 C C . GLN A 1 104 ? -15.53 -5.414 -2.682 1 97.88 104 GLN A C 1
ATOM 841 O O . GLN A 1 104 ? -14.964 -5.206 -3.757 1 97.88 104 GLN A O 1
ATOM 846 N N . ARG A 1 105 ? -16.661 -5.972 -2.538 1 97.45 105 ARG A N 1
ATOM 847 C CA . ARG A 1 105 ? -17.485 -6.253 -3.71 1 97.45 105 ARG A CA 1
ATOM 848 C C . ARG A 1 105 ? -18.612 -5.234 -3.843 1 97.45 105 ARG A C 1
ATOM 850 O O . ARG A 1 105 ? -19.363 -5.003 -2.894 1 97.45 105 ARG A O 1
ATOM 857 N N . TYR A 1 106 ? -18.747 -4.712 -4.993 1 97.69 106 TYR A N 1
ATOM 858 C CA . TYR A 1 106 ? -19.812 -3.757 -5.278 1 97.69 106 TYR A CA 1
ATOM 859 C C . TYR A 1 106 ? -21.046 -4.464 -5.825 1 97.69 106 TYR A C 1
ATOM 861 O O . TYR A 1 106 ? -20.944 -5.552 -6.396 1 97.69 106 TYR A O 1
ATOM 869 N N . ALA A 1 107 ? -22.189 -3.821 -5.59 1 96.95 107 ALA A N 1
ATOM 870 C CA . ALA A 1 107 ? -23.463 -4.41 -5.993 1 96.95 107 ALA A CA 1
ATOM 871 C C . ALA A 1 107 ? -23.636 -4.358 -7.508 1 96.95 107 ALA A C 1
ATOM 873 O O . ALA A 1 107 ? -24.264 -5.24 -8.099 1 96.95 107 ALA A O 1
ATOM 874 N N . ASN A 1 108 ? -23.087 -3.264 -8.049 1 96.42 108 ASN A N 1
ATOM 875 C CA . ASN A 1 108 ? -23.209 -3.051 -9.487 1 96.42 108 ASN A CA 1
ATOM 876 C C . ASN A 1 108 ? -22.02 -2.271 -10.041 1 96.42 108 ASN A C 1
ATOM 878 O O . ASN A 1 108 ? -21.177 -1.792 -9.28 1 96.42 108 ASN A O 1
ATOM 882 N N . LEU A 1 109 ? -21.996 -2.045 -11.337 1 95.36 109 LEU A N 1
ATOM 883 C CA . LEU A 1 109 ? -20.82 -1.537 -12.035 1 95.36 109 LEU A CA 1
ATOM 884 C C . LEU A 1 109 ? -20.687 -0.029 -11.85 1 95.36 109 LEU A C 1
ATOM 886 O O . LEU A 1 109 ? -19.643 0.549 -12.161 1 95.36 109 LEU A O 1
ATOM 890 N N . ASP A 1 110 ? -21.691 0.612 -11.244 1 94.37 110 ASP A N 1
ATOM 891 C CA . ASP A 1 110 ? -21.53 2.035 -10.964 1 94.37 110 ASP A CA 1
ATOM 892 C C . ASP A 1 110 ? -20.682 2.256 -9.713 1 94.37 110 ASP A C 1
ATOM 894 O O . ASP A 1 110 ? -20.279 3.384 -9.422 1 94.37 110 ASP A O 1
ATOM 898 N N . LEU A 1 111 ? -20.418 1.193 -8.912 1 93.49 111 LEU A N 1
ATOM 899 C CA . LEU A 1 111 ? -19.483 1.159 -7.793 1 93.49 111 LEU A CA 1
ATOM 900 C C . LEU A 1 111 ? -19.906 2.135 -6.7 1 93.49 111 LEU A C 1
ATOM 902 O O . LEU A 1 111 ? -19.059 2.717 -6.02 1 93.49 111 LEU A O 1
ATOM 906 N N . THR A 1 112 ? -21.207 2.326 -6.534 1 92.4 112 THR A N 1
ATOM 907 C CA . THR A 1 112 ? -21.695 3.315 -5.578 1 92.4 112 THR A CA 1
ATOM 908 C C . THR A 1 112 ? -22.199 2.637 -4.308 1 92.4 112 THR A C 1
ATOM 910 O O . THR A 1 112 ? -22.371 3.289 -3.276 1 92.4 112 THR A O 1
ATOM 913 N N . SER A 1 113 ? -22.474 1.352 -4.469 1 95.57 113 SER A N 1
ATOM 914 C CA . SER A 1 113 ? -22.975 0.604 -3.321 1 95.57 113 SER A CA 1
ATOM 915 C C . SER A 1 113 ? -22.152 -0.656 -3.08 1 95.57 113 SER A C 1
ATOM 917 O O . SER A 1 113 ? -21.858 -1.401 -4.018 1 95.57 113 SER A O 1
ATOM 919 N N . VAL A 1 114 ? -21.836 -0.833 -1.85 1 96.66 114 VAL A N 1
ATOM 920 C CA . VAL A 1 114 ? -21.051 -1.998 -1.454 1 96.66 114 VAL A CA 1
ATOM 921 C C . VAL A 1 114 ? -21.984 -3.135 -1.045 1 96.66 114 VAL A C 1
ATOM 923 O O . VAL A 1 114 ? -22.847 -2.958 -0.182 1 96.66 114 VAL A O 1
ATOM 926 N N . ALA A 1 115 ? -21.781 -4.245 -1.678 1 97.46 115 ALA A N 1
ATOM 927 C CA . ALA A 1 115 ? -22.597 -5.415 -1.364 1 97.46 115 ALA A CA 1
ATOM 928 C C . ALA A 1 115 ? -21.971 -6.234 -0.239 1 97.46 115 ALA A C 1
ATOM 930 O O . ALA A 1 115 ? -22.665 -6.657 0.688 1 97.46 115 ALA A O 1
ATOM 931 N N . HIS A 1 116 ? -20.628 -6.454 -0.313 1 97.04 116 HIS A N 1
ATOM 932 C CA . HIS A 1 116 ? -19.93 -7.288 0.659 1 97.04 116 HIS A CA 1
ATOM 933 C C . HIS A 1 116 ? -18.508 -6.788 0.893 1 97.04 116 HIS A C 1
ATOM 935 O O . HIS A 1 116 ? -17.922 -6.142 0.023 1 97.04 116 HIS A O 1
ATOM 941 N N . ARG A 1 117 ? -18.014 -7.048 2.037 1 96.7 117 ARG A N 1
ATOM 942 C CA . ARG A 1 117 ? -16.619 -6.832 2.407 1 96.7 117 ARG A CA 1
ATOM 943 C C . ARG A 1 117 ? -16.014 -8.089 3.021 1 96.7 117 ARG A C 1
ATOM 945 O O . ARG A 1 117 ? -16.73 -8.915 3.591 1 96.7 117 ARG A O 1
ATOM 952 N N . SER A 1 118 ? -14.676 -8.196 2.889 1 96.22 118 SER A N 1
ATOM 953 C CA . SER A 1 118 ? -13.935 -9.248 3.577 1 96.22 118 SER A CA 1
ATOM 954 C C . SER A 1 118 ? -12.471 -8.863 3.762 1 96.22 118 SER A C 1
ATOM 956 O O . SER A 1 118 ? -11.835 -8.355 2.837 1 96.22 118 SER A O 1
ATOM 958 N N . HIS A 1 119 ? -11.951 -9.073 4.928 1 96.96 119 HIS A N 1
ATOM 959 C CA . HIS A 1 119 ? -10.534 -8.918 5.238 1 96.96 119 HIS A CA 1
ATOM 960 C C . HIS A 1 119 ? -9.919 -10.24 5.684 1 96.96 119 HIS A C 1
ATOM 962 O O . HIS A 1 119 ? -10.324 -10.806 6.702 1 96.96 119 HIS A O 1
ATOM 968 N N . GLY A 1 120 ? -8.983 -10.727 4.931 1 95.96 120 GLY A N 1
ATOM 969 C CA . GLY A 1 120 ? -8.227 -11.908 5.318 1 95.96 120 GLY A CA 1
ATOM 970 C C . GLY A 1 120 ? -6.908 -11.578 5.99 1 95.96 120 GLY A C 1
ATOM 971 O O . GLY A 1 120 ? -6.224 -10.631 5.596 1 95.96 120 GLY A O 1
ATOM 972 N N . HIS A 1 121 ? -6.53 -12.338 7.025 1 97.53 121 HIS A N 1
ATOM 973 C CA . HIS A 1 121 ? -5.331 -12.101 7.821 1 97.53 121 HIS A CA 1
ATOM 974 C C . HIS A 1 121 ? -4.455 -13.348 7.882 1 97.53 121 HIS A C 1
ATOM 976 O O . HIS A 1 121 ? -4.93 -14.428 8.238 1 97.53 121 HIS A O 1
ATOM 982 N N . GLY A 1 122 ? -3.215 -13.229 7.495 1 97.45 122 GLY A N 1
ATOM 983 C CA . GLY A 1 122 ? -2.314 -14.37 7.519 1 97.45 122 GLY A CA 1
ATOM 984 C C . GLY A 1 122 ? -0.942 -14.06 6.951 1 97.45 122 GLY A C 1
ATOM 985 O O . GLY A 1 122 ? -0.351 -13.027 7.271 1 97.45 122 GLY A O 1
ATOM 986 N N . ILE A 1 123 ? -0.435 -15.032 6.175 1 98.15 123 ILE A N 1
ATOM 987 C CA . ILE A 1 123 ? 0.865 -14.894 5.529 1 98.15 123 ILE A CA 1
ATOM 988 C C . ILE A 1 123 ? 0.777 -15.376 4.083 1 98.15 123 ILE A C 1
ATOM 990 O O . ILE A 1 123 ? -0.189 -16.043 3.702 1 98.15 123 ILE A O 1
ATOM 994 N N . VAL A 1 124 ? 1.715 -14.994 3.319 1 98.46 124 VAL A N 1
ATOM 995 C CA . VAL A 1 124 ? 1.904 -15.539 1.979 1 98.46 124 VAL A CA 1
ATOM 996 C C . VAL A 1 124 ? 3.371 -15.91 1.773 1 98.46 124 VAL A C 1
ATOM 998 O O . VAL A 1 124 ? 4.265 -15.108 2.053 1 98.46 124 VAL A O 1
ATOM 1001 N N . LYS A 1 125 ? 3.581 -17.107 1.368 1 98.26 125 LYS A N 1
ATOM 1002 C CA . LYS A 1 125 ? 4.918 -17.599 1.05 1 98.26 125 LYS A CA 1
ATOM 1003 C C . LYS A 1 125 ? 5.23 -17.425 -0.434 1 98.26 125 LYS A C 1
ATOM 1005 O O . LYS A 1 125 ? 4.434 -17.815 -1.29 1 98.26 125 LYS A O 1
ATOM 1010 N N . HIS A 1 126 ? 6.364 -16.843 -0.738 1 98.76 126 HIS A N 1
ATOM 1011 C CA . HIS A 1 126 ? 6.863 -16.672 -2.098 1 98.76 126 HIS A CA 1
ATOM 1012 C C . HIS A 1 126 ? 8.166 -17.437 -2.307 1 98.76 126 HIS A C 1
ATOM 1014 O O . HIS A 1 126 ? 9.029 -17.453 -1.427 1 98.76 126 HIS A O 1
ATOM 1020 N N . TRP A 1 127 ? 8.286 -18.037 -3.422 1 98.62 127 TRP A N 1
ATOM 1021 C CA . TRP A 1 127 ? 9.565 -18.536 -3.916 1 98.62 127 TRP A CA 1
ATOM 1022 C C . TRP A 1 127 ? 10.113 -17.633 -5.017 1 98.62 127 TRP A C 1
ATOM 1024 O O . TRP A 1 127 ? 9.373 -17.218 -5.912 1 98.62 127 TRP A O 1
ATOM 1034 N N . TYR A 1 128 ? 11.341 -17.314 -4.929 1 98.36 128 TYR A N 1
ATOM 1035 C CA . TYR A 1 128 ? 12.028 -16.523 -5.944 1 98.36 128 TYR A CA 1
ATOM 1036 C C . TYR A 1 128 ? 13.201 -17.295 -6.536 1 98.36 128 TYR A C 1
ATOM 1038 O O . TYR A 1 128 ? 13.938 -17.968 -5.811 1 98.36 128 TYR A O 1
ATOM 1046 N N . LYS A 1 129 ? 13.332 -17.193 -7.84 1 97.9 129 LYS A N 1
ATOM 1047 C CA . LYS A 1 129 ? 14.422 -17.851 -8.555 1 97.9 129 LYS A CA 1
ATOM 1048 C C . LYS A 1 129 ? 15.059 -16.909 -9.572 1 97.9 129 LYS A C 1
ATOM 1050 O O . LYS A 1 129 ? 14.361 -16.144 -10.24 1 97.9 129 LYS A O 1
ATOM 1055 N N . LYS A 1 130 ? 16.309 -17.033 -9.67 1 95.8 130 LYS A N 1
ATOM 1056 C CA . LYS A 1 130 ? 16.986 -16.273 -10.717 1 95.8 130 LYS A CA 1
ATOM 1057 C C . LYS A 1 130 ? 16.853 -16.962 -12.071 1 95.8 130 LYS A C 1
ATOM 1059 O O . LYS A 1 130 ? 17.15 -18.152 -12.2 1 95.8 130 LYS A O 1
ATOM 1064 N N . THR A 1 131 ? 16.3 -16.287 -13.013 1 92.95 131 THR A N 1
ATOM 1065 C CA . THR A 1 131 ? 16.218 -16.687 -14.413 1 92.95 131 THR A CA 1
ATOM 1066 C C . THR A 1 131 ? 16.992 -15.714 -15.299 1 92.95 131 THR A C 1
ATOM 1068 O O . THR A 1 131 ? 16.652 -14.531 -15.374 1 92.95 131 THR A O 1
ATOM 1071 N N . ASP A 1 132 ? 18.123 -16.184 -15.899 1 92.52 132 ASP A N 1
ATOM 1072 C CA . ASP A 1 132 ? 18.968 -15.35 -16.748 1 92.52 132 ASP A CA 1
ATOM 1073 C C . ASP A 1 132 ? 19.506 -14.147 -15.976 1 92.52 132 ASP A C 1
ATOM 1075 O O . ASP A 1 132 ? 19.462 -13.017 -16.468 1 92.52 132 ASP A O 1
ATOM 1079 N N . GLY A 1 133 ? 19.797 -14.329 -14.701 1 91.88 133 GLY A N 1
ATOM 1080 C CA . GLY A 1 133 ? 20.481 -13.327 -13.899 1 91.88 133 GLY A CA 1
ATOM 1081 C C . GLY A 1 133 ? 19.531 -12.396 -13.17 1 91.88 133 GLY A C 1
ATOM 1082 O O . GLY A 1 133 ? 19.966 -11.532 -12.406 1 91.88 133 GLY A O 1
ATOM 1083 N N . TYR A 1 134 ? 18.197 -12.636 -13.376 1 95.43 134 TYR A N 1
ATOM 1084 C CA . TYR A 1 134 ? 17.223 -11.752 -12.747 1 95.43 134 TYR A CA 1
ATOM 1085 C C . TYR A 1 134 ? 16.283 -12.536 -11.838 1 95.43 134 TYR A C 1
ATOM 1087 O O . TYR A 1 134 ? 15.851 -13.638 -12.183 1 95.43 134 TYR A O 1
ATOM 1095 N N . TRP A 1 135 ? 16.064 -11.953 -10.681 1 97.29 135 TRP A N 1
ATOM 1096 C CA . TRP A 1 135 ? 15.107 -12.565 -9.765 1 97.29 135 TRP A CA 1
ATOM 1097 C C . TRP A 1 135 ? 13.694 -12.506 -10.335 1 97.29 135 TRP A C 1
ATOM 1099 O O . TRP A 1 135 ? 13.287 -11.487 -10.899 1 97.29 135 TRP A O 1
ATOM 1109 N N . LYS A 1 136 ? 12.949 -13.625 -10.231 1 98.73 136 LYS A N 1
ATOM 1110 C CA . LYS A 1 136 ? 11.554 -13.757 -10.641 1 98.73 136 LYS A CA 1
ATOM 1111 C C . LYS A 1 136 ? 10.726 -14.445 -9.559 1 98.73 136 LYS A C 1
ATOM 1113 O O . LYS A 1 136 ? 11.265 -15.188 -8.736 1 98.73 136 LYS A O 1
ATOM 1118 N N . LEU A 1 137 ? 9.496 -14.148 -9.536 1 98.79 137 LEU A N 1
ATOM 1119 C CA . LEU A 1 137 ? 8.575 -14.88 -8.674 1 98.79 137 LEU A CA 1
ATOM 1120 C C . LEU A 1 137 ? 8.299 -16.273 -9.232 1 98.79 137 LEU A C 1
ATOM 1122 O O . LEU A 1 137 ? 7.808 -16.41 -10.355 1 98.79 137 LEU A O 1
ATOM 1126 N N . ALA A 1 138 ? 8.562 -17.285 -8.468 1 98.69 138 ALA A N 1
ATOM 1127 C CA . ALA A 1 138 ? 8.489 -18.663 -8.946 1 98.69 138 ALA A CA 1
ATOM 1128 C C . ALA A 1 138 ? 7.47 -19.469 -8.145 1 98.69 138 ALA A C 1
ATOM 1130 O O . ALA A 1 138 ? 7.335 -20.679 -8.339 1 98.69 138 ALA A O 1
ATOM 1131 N N . GLY A 1 139 ? 6.767 -18.862 -7.272 1 98.49 139 GLY A N 1
ATOM 1132 C CA . GLY A 1 139 ? 5.722 -19.566 -6.546 1 98.49 139 GLY A CA 1
ATOM 1133 C C . GLY A 1 139 ? 4.983 -18.683 -5.558 1 98.49 139 GLY A C 1
ATOM 1134 O O . GLY A 1 139 ? 5.526 -17.681 -5.086 1 98.49 139 GLY A O 1
ATOM 1135 N N . VAL A 1 140 ? 3.809 -19.088 -5.208 1 98.49 140 VAL A N 1
ATOM 1136 C CA . VAL A 1 140 ? 2.955 -18.352 -4.282 1 98.49 140 VAL A CA 1
ATOM 1137 C C . VAL A 1 140 ? 2.063 -19.326 -3.516 1 98.49 140 VAL A C 1
ATOM 1139 O O . VAL A 1 140 ? 1.484 -20.242 -4.105 1 98.49 140 VAL A O 1
ATOM 1142 N N . ARG A 1 141 ? 2 -19.12 -2.221 1 97.67 141 ARG A N 1
ATOM 1143 C CA . ARG A 1 141 ? 1.132 -19.909 -1.353 1 97.67 141 ARG A CA 1
ATOM 1144 C C . ARG A 1 141 ? 0.599 -19.066 -0.199 1 97.67 141 ARG A C 1
ATOM 1146 O O . ARG A 1 141 ? 1.294 -18.857 0.797 1 97.67 141 ARG A O 1
ATOM 1153 N N . PRO A 1 142 ? -0.626 -18.637 -0.248 1 96.53 142 PRO A N 1
ATOM 1154 C CA . PRO A 1 142 ? -1.222 -17.928 0.887 1 96.53 142 PRO A CA 1
ATOM 1155 C C . PRO A 1 142 ? -1.685 -18.872 1.994 1 96.53 142 PRO A C 1
ATOM 1157 O O . PRO A 1 142 ? -2.012 -20.031 1.726 1 96.53 142 PRO A O 1
ATOM 1160 N N . GLU A 1 143 ? -1.615 -18.459 3.175 1 94.97 143 GLU A N 1
ATOM 1161 C CA . GLU A 1 143 ? -2.191 -19.083 4.362 1 94.97 143 GLU A CA 1
ATOM 1162 C C . GLU A 1 143 ? -2.991 -18.076 5.183 1 94.97 143 GLU A C 1
ATOM 1164 O O . GLU A 1 143 ? -2.431 -17.108 5.703 1 94.97 143 GLU A O 1
ATOM 1169 N N . MET A 1 144 ? -4.253 -18.358 5.278 1 93.73 144 MET A N 1
ATOM 1170 C CA . MET A 1 144 ? -5.132 -17.465 6.028 1 93.73 144 MET A CA 1
ATOM 1171 C C . MET A 1 144 ? -5.38 -18.001 7.434 1 93.73 144 MET A C 1
ATOM 1173 O O . MET A 1 144 ? -5.751 -19.163 7.604 1 93.73 144 MET A O 1
ATOM 1177 N N . TYR A 1 145 ? -5.196 -17.227 8.439 1 95.43 145 TYR A N 1
ATOM 1178 C CA . TYR A 1 145 ? -5.462 -17.606 9.822 1 95.43 145 TYR A CA 1
ATOM 1179 C C . TYR A 1 145 ? -6.938 -17.432 10.161 1 95.43 145 TYR A C 1
ATOM 1181 O O . TYR A 1 145 ? -7.522 -18.259 10.865 1 95.43 145 TYR A O 1
ATOM 1189 N N . TRP A 1 146 ? -7.555 -16.281 9.736 1 95.73 146 TRP A N 1
ATOM 1190 C CA . TRP A 1 146 ? -8.965 -15.993 9.974 1 95.73 146 TRP A CA 1
ATOM 1191 C C . TRP A 1 146 ? -9.452 -14.868 9.067 1 95.73 146 TRP A C 1
ATOM 1193 O O . TRP A 1 146 ? -8.653 -14.222 8.385 1 95.73 146 TRP A O 1
ATOM 1203 N N . THR A 1 147 ? -10.762 -14.684 8.912 1 94.75 147 THR A N 1
ATOM 1204 C CA . THR A 1 147 ? -11.37 -13.657 8.073 1 94.75 147 THR A CA 1
ATOM 1205 C C . THR A 1 147 ? -12.416 -12.869 8.855 1 94.75 147 THR A C 1
ATOM 1207 O O . THR A 1 147 ? -12.992 -13.378 9.819 1 94.75 147 THR A O 1
ATOM 1210 N N . GLU A 1 148 ? -12.497 -11.611 8.397 1 95.03 148 GLU A N 1
ATOM 1211 C CA . GLU A 1 148 ? -13.584 -10.765 8.879 1 95.03 148 GLU A CA 1
ATOM 1212 C C . GLU A 1 148 ? -14.671 -10.605 7.82 1 95.03 148 GLU A C 1
ATOM 1214 O O . GLU A 1 148 ? -14.376 -10.543 6.625 1 95.03 148 GLU A O 1
ATOM 1219 N N . HIS A 1 149 ? -15.952 -10.583 8.259 1 94.78 149 HIS A N 1
ATOM 1220 C CA . HIS A 1 149 ? -17.116 -10.253 7.445 1 94.78 149 HIS A CA 1
ATOM 1221 C C . HIS A 1 149 ? -17.463 -11.391 6.492 1 94.78 149 HIS A C 1
ATOM 1223 O O . HIS A 1 149 ? -17.581 -12.544 6.912 1 94.78 149 HIS A O 1
ATOM 1229 N N . ASP A 1 150 ? -17.718 -11.118 5.151 1 92.67 150 ASP A N 1
ATOM 1230 C CA . ASP A 1 150 ? -18.402 -12.037 4.247 1 92.67 150 ASP A CA 1
ATOM 1231 C C . ASP A 1 150 ? -17.43 -12.638 3.235 1 92.67 150 ASP A C 1
ATOM 1233 O O . ASP A 1 150 ? -17.623 -12.503 2.025 1 92.67 150 ASP A O 1
ATOM 1237 N N . PHE A 1 151 ? -16.503 -13.422 3.683 1 90.62 151 PHE A N 1
ATOM 1238 C CA . PHE A 1 151 ? -15.473 -13.946 2.794 1 90.62 151 PHE A CA 1
ATOM 1239 C C . PHE A 1 151 ? -16.094 -14.774 1.675 1 90.62 151 PHE A C 1
ATOM 1241 O O . PHE A 1 151 ? -15.727 -14.623 0.507 1 90.62 151 PHE A O 1
ATOM 1248 N N . ASP A 1 152 ? -17.031 -15.614 1.916 1 89.7 152 ASP A N 1
ATOM 1249 C CA . ASP A 1 152 ? -17.63 -16.562 0.982 1 89.7 152 ASP A CA 1
ATOM 1250 C C . ASP A 1 152 ? -18.439 -15.838 -0.092 1 89.7 152 ASP A C 1
ATOM 1252 O O . ASP A 1 152 ? -18.812 -16.435 -1.104 1 89.7 152 ASP A O 1
ATOM 1256 N N . LYS A 1 153 ? -18.675 -14.556 0.114 1 93.76 153 LYS A N 1
ATOM 1257 C CA . LYS A 1 153 ? -19.526 -13.816 -0.813 1 93.76 153 LYS A CA 1
ATOM 1258 C C . LYS A 1 153 ? -18.695 -12.923 -1.73 1 93.76 153 LYS A C 1
ATOM 1260 O O . LYS A 1 153 ? -19.236 -12.264 -2.62 1 93.76 153 LYS A O 1
ATOM 1265 N N . ILE A 1 154 ? -17.361 -12.908 -1.522 1 93.98 154 ILE A N 1
ATOM 1266 C CA . ILE A 1 154 ? -16.492 -12.043 -2.313 1 93.98 154 ILE A CA 1
ATOM 1267 C C . ILE A 1 154 ? -16.295 -12.643 -3.703 1 93.98 154 ILE A C 1
ATOM 1269 O O . ILE A 1 154 ? -16.378 -11.935 -4.709 1 93.98 154 ILE A O 1
ATOM 1273 N N . PHE A 1 155 ? -16.051 -13.949 -3.748 1 90.38 155 PHE A N 1
ATOM 1274 C CA . PHE A 1 155 ? -15.913 -14.681 -5.002 1 90.38 155 PHE A CA 1
ATOM 1275 C C . PHE A 1 155 ? -17.003 -15.738 -5.135 1 90.38 155 PHE A C 1
ATOM 1277 O O . PHE A 1 155 ? -16.728 -16.936 -5.041 1 90.38 155 PHE A O 1
ATOM 1284 N N . PRO A 1 156 ? -18.184 -15.33 -5.409 1 81.96 156 PRO A N 1
ATOM 1285 C CA . PRO A 1 156 ? -19.316 -16.258 -5.363 1 81.96 156 PRO A CA 1
ATOM 1286 C C . PRO A 1 156 ? -19.165 -17.422 -6.339 1 81.96 156 PRO A C 1
ATOM 1288 O O . PRO A 1 156 ? -19.699 -18.508 -6.099 1 81.96 156 PRO A O 1
ATOM 1291 N N . ARG A 1 157 ? -18.486 -17.245 -7.387 1 75.33 157 ARG A N 1
ATOM 1292 C CA . ARG A 1 157 ? -18.352 -18.312 -8.373 1 75.33 157 ARG A CA 1
ATOM 1293 C C . ARG A 1 157 ? -17.438 -19.42 -7.859 1 75.33 157 ARG A C 1
ATOM 1295 O O . ARG A 1 157 ? -17.484 -20.549 -8.354 1 75.33 157 ARG A O 1
ATOM 1302 N N . LEU A 1 158 ? -16.647 -19.033 -6.86 1 68.47 158 LEU A N 1
ATOM 1303 C CA . LEU A 1 158 ? -15.806 -20.052 -6.243 1 68.47 158 LEU A CA 1
ATOM 1304 C C . LEU A 1 158 ? -16.603 -20.882 -5.242 1 68.47 158 LEU A C 1
ATOM 1306 O O . LEU A 1 158 ? -16.348 -22.078 -5.078 1 68.47 158 LEU A O 1
ATOM 1310 N N . SER A 1 159 ? -17.423 -20.184 -4.547 1 56.05 159 SER A N 1
ATOM 1311 C CA . SER A 1 159 ? -18.24 -20.873 -3.554 1 56.05 159 SER A CA 1
ATOM 1312 C C . SER A 1 159 ? -19.244 -21.81 -4.219 1 56.05 159 SER A C 1
ATOM 1314 O O . SER A 1 159 ? -19.575 -22.863 -3.671 1 56.05 159 SER A O 1
ATOM 1316 N N . ALA A 1 160 ? -19.677 -21.409 -5.346 1 50.66 160 ALA A N 1
ATOM 1317 C CA . ALA A 1 160 ? -20.649 -22.274 -6.01 1 50.66 160 ALA A CA 1
ATOM 1318 C C . ALA A 1 160 ? -19.987 -23.549 -6.524 1 50.66 160 ALA A C 1
ATOM 1320 O O . ALA A 1 160 ? -20.637 -24.591 -6.637 1 50.66 160 ALA A O 1
ATOM 1321 N N . ALA A 1 161 ? -18.789 -23.468 -6.724 1 46.65 161 ALA A N 1
ATOM 1322 C CA . ALA A 1 161 ? -18.139 -24.635 -7.315 1 46.65 161 ALA A CA 1
ATOM 1323 C C . ALA A 1 161 ? -17.881 -25.71 -6.264 1 46.65 161 ALA A C 1
ATOM 1325 O O . ALA A 1 161 ? -17.608 -26.864 -6.602 1 46.65 161 ALA A O 1
ATOM 1326 N N . ASN A 1 162 ? -17.794 -25.289 -4.91 1 43.89 162 ASN A N 1
ATOM 1327 C CA . ASN A 1 162 ? -17.638 -26.387 -3.961 1 43.89 162 ASN A CA 1
ATOM 1328 C C . ASN A 1 162 ? -18.988 -26.971 -3.554 1 43.89 162 ASN A C 1
ATOM 1330 O O . ASN A 1 162 ? -19.947 -26.231 -3.33 1 43.89 162 ASN A O 1
ATOM 1334 N N . MET B 1 1 ? 26.37 3.022 -11.9 1 40.61 1 MET B N 1
ATOM 1335 C CA . MET B 1 1 ? 25.456 3.613 -10.927 1 40.61 1 MET B CA 1
ATOM 1336 C C . MET B 1 1 ? 25.66 3.001 -9.546 1 40.61 1 MET B C 1
ATOM 1338 O O . MET B 1 1 ? 25.886 1.795 -9.424 1 40.61 1 MET B O 1
ATOM 1342 N N . GLU B 1 2 ? 26.229 3.807 -8.663 1 52.67 2 GLU B N 1
ATOM 1343 C CA . GLU B 1 2 ? 26.567 3.237 -7.362 1 52.67 2 GLU B CA 1
ATOM 1344 C C . GLU B 1 2 ? 25.395 2.449 -6.784 1 52.67 2 GLU B C 1
ATOM 1346 O O . GLU B 1 2 ? 24.234 2.775 -7.039 1 52.67 2 GLU B O 1
ATOM 1351 N N . ALA B 1 3 ? 25.682 1.308 -6.423 1 64.26 3 ALA B N 1
ATOM 1352 C CA . ALA B 1 3 ? 24.758 0.303 -5.903 1 64.26 3 ALA B CA 1
ATOM 1353 C C . ALA B 1 3 ? 23.953 0.852 -4.729 1 64.26 3 ALA B C 1
ATOM 1355 O O . ALA B 1 3 ? 24.436 1.707 -3.983 1 64.26 3 ALA B O 1
ATOM 1356 N N . PHE B 1 4 ? 22.713 0.983 -4.812 1 71.41 4 PHE B N 1
ATOM 1357 C CA . PHE B 1 4 ? 21.852 1.199 -3.655 1 71.41 4 PHE B CA 1
ATOM 1358 C C . PHE B 1 4 ? 22.444 0.547 -2.411 1 71.41 4 PHE B C 1
ATOM 1360 O O . PHE B 1 4 ? 22.7 -0.659 -2.398 1 71.41 4 PHE B O 1
ATOM 1367 N N . GLN B 1 5 ? 22.866 1.489 -1.534 1 82.22 5 GLN B N 1
ATOM 1368 C CA . GLN B 1 5 ? 23.573 1.017 -0.348 1 82.22 5 GLN B CA 1
ATOM 1369 C C . GLN B 1 5 ? 22.615 0.83 0.825 1 82.22 5 GLN B C 1
ATOM 1371 O O . GLN B 1 5 ? 21.547 1.444 0.865 1 82.22 5 GLN B O 1
ATOM 1376 N N . VAL B 1 6 ? 23.004 0.059 1.72 1 86.61 6 VAL B N 1
ATOM 1377 C CA . VAL B 1 6 ? 22.221 -0.234 2.916 1 86.61 6 VAL B CA 1
ATOM 1378 C C . VAL B 1 6 ? 21.942 1.059 3.68 1 86.61 6 VAL B C 1
ATOM 1380 O O . VAL B 1 6 ? 20.848 1.245 4.219 1 86.61 6 VAL B O 1
ATOM 1383 N N . LYS B 1 7 ? 22.923 1.942 3.684 1 88.55 7 LYS B N 1
ATOM 1384 C CA . LYS B 1 7 ? 22.75 3.189 4.424 1 88.55 7 LYS B CA 1
ATOM 1385 C C . LYS B 1 7 ? 21.63 4.034 3.823 1 88.55 7 LYS B C 1
ATOM 1387 O O . LYS B 1 7 ? 20.914 4.729 4.547 1 88.55 7 LYS B O 1
ATOM 1392 N N . ASP B 1 8 ? 21.484 4.059 2.507 1 91.4 8 ASP B N 1
ATOM 1393 C CA . ASP B 1 8 ? 20.405 4.789 1.848 1 91.4 8 ASP B CA 1
ATOM 1394 C C . ASP B 1 8 ? 19.044 4.191 2.197 1 91.4 8 ASP B C 1
ATOM 1396 O O . ASP B 1 8 ? 18.104 4.921 2.519 1 91.4 8 ASP B O 1
ATOM 1400 N N . TYR B 1 9 ? 18.985 2.862 2.2 1 90.79 9 TYR B N 1
ATOM 1401 C CA . TYR B 1 9 ? 17.75 2.17 2.553 1 90.79 9 TYR B CA 1
ATOM 1402 C C . TYR B 1 9 ? 17.313 2.521 3.97 1 90.79 9 TYR B C 1
ATOM 1404 O O . TYR B 1 9 ? 16.147 2.846 4.204 1 90.79 9 TYR B O 1
ATOM 1412 N N . LEU B 1 10 ? 18.23 2.483 4.861 1 93.14 10 LEU B N 1
ATOM 1413 C CA . LEU B 1 10 ? 17.908 2.757 6.257 1 93.14 10 LEU B CA 1
ATOM 1414 C C . LEU B 1 10 ? 17.454 4.202 6.437 1 93.14 10 LEU B C 1
ATOM 1416 O O . LEU B 1 10 ? 16.511 4.472 7.184 1 93.14 10 LEU B O 1
ATOM 1420 N N . ALA B 1 11 ? 18.118 5.107 5.772 1 95.28 11 ALA B N 1
ATOM 1421 C CA . ALA B 1 11 ? 17.747 6.516 5.88 1 95.28 11 ALA B CA 1
ATOM 1422 C C . ALA B 1 11 ? 16.35 6.76 5.316 1 95.28 11 ALA B C 1
ATOM 1424 O O . ALA B 1 11 ? 15.527 7.427 5.947 1 95.28 11 ALA B O 1
ATOM 1425 N N . ILE B 1 12 ? 16.055 6.208 4.15 1 96.2 12 ILE B N 1
ATOM 1426 C CA . ILE B 1 12 ? 14.783 6.424 3.468 1 96.2 12 ILE B CA 1
ATOM 1427 C C . ILE B 1 12 ? 13.655 5.769 4.262 1 96.2 12 ILE B C 1
ATOM 1429 O O . ILE B 1 12 ? 12.579 6.351 4.419 1 96.2 12 ILE B O 1
ATOM 1433 N N . SER B 1 13 ? 13.927 4.544 4.755 1 96 13 SER B N 1
ATOM 1434 C CA . SER B 1 13 ? 12.921 3.863 5.565 1 96 13 SER B CA 1
ATOM 1435 C C . SER B 1 13 ? 12.603 4.654 6.83 1 96 13 SER B C 1
ATOM 1437 O O . SER B 1 13 ? 11.448 4.713 7.256 1 96 13 SER B O 1
ATOM 1439 N N . ARG B 1 14 ? 13.587 5.232 7.438 1 97.38 14 ARG B N 1
ATOM 1440 C CA . ARG B 1 14 ? 13.369 6.072 8.611 1 97.38 14 ARG B CA 1
ATOM 1441 C C . ARG B 1 14 ? 12.526 7.294 8.261 1 97.38 14 ARG B C 1
ATOM 1443 O O . ARG B 1 14 ? 11.623 7.667 9.012 1 97.38 14 ARG B O 1
ATOM 1450 N N . LEU B 1 15 ? 12.788 7.924 7.156 1 98.61 15 LEU B N 1
ATOM 1451 C CA . LEU B 1 15 ? 12.032 9.101 6.741 1 98.61 15 LEU B CA 1
ATOM 1452 C C . LEU B 1 15 ? 10.569 8.749 6.498 1 98.61 15 LEU B C 1
ATOM 1454 O O . LEU B 1 15 ? 9.673 9.515 6.861 1 98.61 15 LEU B O 1
ATOM 1458 N N . ALA B 1 16 ? 10.334 7.642 5.848 1 98.67 16 ALA B N 1
ATOM 1459 C CA . ALA B 1 16 ? 8.962 7.186 5.636 1 98.67 16 ALA B CA 1
ATOM 1460 C C . ALA B 1 16 ? 8.238 6.987 6.964 1 98.67 16 ALA B C 1
ATOM 1462 O O . ALA B 1 16 ? 7.084 7.393 7.116 1 98.67 16 ALA B O 1
ATOM 1463 N N . PHE B 1 17 ? 8.943 6.334 7.904 1 98.57 17 PHE B N 1
ATOM 1464 C CA . PHE B 1 17 ? 8.399 6.133 9.242 1 98.57 17 PHE B CA 1
ATOM 1465 C C . PHE B 1 17 ? 8.078 7.469 9.902 1 98.57 17 PHE B C 1
ATOM 1467 O O . PHE B 1 17 ? 6.993 7.646 10.461 1 98.57 17 PHE B O 1
ATOM 1474 N N . GLU B 1 18 ? 8.961 8.402 9.821 1 98.59 18 GLU B N 1
ATOM 1475 C CA . GLU B 1 18 ? 8.778 9.711 10.441 1 98.59 18 GLU B CA 1
ATOM 1476 C C . GLU B 1 18 ? 7.616 10.467 9.803 1 98.59 18 GLU B C 1
ATOM 1478 O O . GLU B 1 18 ? 6.871 11.166 10.491 1 98.59 18 GLU B O 1
ATOM 1483 N N . TRP B 1 19 ? 7.491 10.389 8.516 1 98.83 19 TRP B N 1
ATOM 1484 C CA . TRP B 1 19 ? 6.383 11.035 7.82 1 98.83 19 TRP B CA 1
ATOM 1485 C C . TRP B 1 19 ? 5.042 10.522 8.336 1 98.83 19 TRP B C 1
ATOM 1487 O O . TRP B 1 19 ? 4.184 11.309 8.742 1 98.83 19 TRP B O 1
ATOM 1497 N N . ALA B 1 20 ? 4.87 9.259 8.397 1 98.75 20 ALA B N 1
ATOM 1498 C CA . ALA B 1 20 ? 3.617 8.658 8.846 1 98.75 20 ALA B CA 1
ATOM 1499 C C . ALA B 1 20 ? 3.332 9.007 10.304 1 98.75 20 ALA B C 1
ATOM 1501 O O . ALA B 1 20 ? 2.226 9.435 10.642 1 98.75 20 ALA B O 1
ATOM 1502 N N . GLU B 1 21 ? 4.35 8.867 11.134 1 98.37 21 GLU B N 1
ATOM 1503 C CA . GLU B 1 21 ? 4.175 9.085 12.567 1 98.37 21 GLU B CA 1
ATOM 1504 C C . GLU B 1 21 ? 3.903 10.554 12.873 1 98.37 21 GLU B C 1
ATOM 1506 O O . GLU B 1 21 ? 3.13 10.872 13.78 1 98.37 21 GLU B O 1
ATOM 1511 N N . SER B 1 22 ? 4.572 11.441 12.157 1 98.71 22 SER B N 1
ATOM 1512 C CA . SER B 1 22 ? 4.328 12.861 12.392 1 98.71 22 SER B CA 1
ATOM 1513 C C . SER B 1 22 ? 2.878 13.229 12.098 1 98.71 22 SER B C 1
ATOM 1515 O O . SER B 1 22 ? 2.263 13.994 12.844 1 98.71 22 SER B O 1
ATOM 1517 N N . TYR B 1 23 ? 2.279 12.713 10.977 1 98.25 23 TYR B N 1
ATOM 1518 C CA . TYR B 1 23 ? 0.871 12.904 10.646 1 98.25 23 TYR B CA 1
ATOM 1519 C C . TYR B 1 23 ? -0.027 12.392 11.766 1 98.25 23 TYR B C 1
ATOM 1521 O O . TYR B 1 23 ? -0.889 13.122 12.261 1 98.25 23 TYR B O 1
ATOM 1529 N N . ASP B 1 24 ? 0.214 11.186 12.197 1 98.43 24 ASP B N 1
ATOM 1530 C CA . ASP B 1 24 ? -0.699 10.466 13.08 1 98.43 24 ASP B CA 1
ATOM 1531 C C . ASP B 1 24 ? -0.642 11.023 14.501 1 98.43 24 ASP B C 1
ATOM 1533 O O . ASP B 1 24 ? -1.646 11.014 15.217 1 98.43 24 ASP B O 1
ATOM 1537 N N . LYS B 1 25 ? 0.55 11.515 14.872 1 98.15 25 LYS B N 1
ATOM 1538 C CA . LYS B 1 25 ? 0.725 12.087 16.203 1 98.15 25 LYS B CA 1
ATOM 1539 C C . LYS B 1 25 ? 0.548 13.603 16.178 1 98.15 25 LYS B C 1
ATOM 1541 O O . LYS B 1 25 ? 0.644 14.262 17.216 1 98.15 25 LYS B O 1
ATOM 1546 N N . LYS B 1 26 ? 0.333 14.134 15.029 1 98.16 26 LYS B N 1
ATOM 1547 C CA . LYS B 1 26 ? 0.225 15.577 14.834 1 98.16 26 LYS B CA 1
ATOM 1548 C C . LYS B 1 26 ? 1.442 16.301 15.402 1 98.16 26 LYS B C 1
ATOM 1550 O O . LYS B 1 26 ? 1.301 17.296 16.116 1 98.16 26 LYS B O 1
ATOM 1555 N N . ASP B 1 27 ? 2.581 15.7 15.155 1 98.48 27 ASP B N 1
ATOM 1556 C CA . ASP B 1 27 ? 3.862 16.283 15.543 1 98.48 27 ASP B CA 1
ATOM 1557 C C . ASP B 1 27 ? 4.502 17.029 14.375 1 98.48 27 ASP B C 1
ATOM 1559 O O . ASP B 1 27 ? 5.305 16.459 13.633 1 98.48 27 ASP B O 1
ATOM 1563 N N . TRP B 1 28 ? 4.223 18.216 14.247 1 98.44 28 TRP B N 1
ATOM 1564 C CA . TRP B 1 28 ? 4.558 18.998 13.061 1 98.44 28 TRP B CA 1
ATOM 1565 C C . TRP B 1 28 ? 6.032 19.389 13.066 1 98.44 28 TRP B C 1
ATOM 1567 O O . TRP B 1 28 ? 6.624 19.614 12.008 1 98.44 28 TRP B O 1
ATOM 1577 N N . ASN B 1 29 ? 6.655 19.508 14.168 1 98.23 29 ASN B N 1
ATOM 1578 C CA . ASN B 1 29 ? 8.1 19.704 14.214 1 98.23 29 ASN B CA 1
ATOM 1579 C C . ASN B 1 29 ? 8.847 18.493 13.663 1 98.23 29 ASN B C 1
ATOM 1581 O O . ASN B 1 29 ? 9.847 18.643 12.958 1 98.23 29 ASN B O 1
ATOM 1585 N N . ARG B 1 30 ? 8.36 17.362 14.097 1 97.72 30 ARG B N 1
ATOM 1586 C CA . ARG B 1 30 ? 8.917 16.123 13.565 1 97.72 30 ARG B CA 1
ATOM 1587 C C . ARG B 1 30 ? 8.823 16.089 12.043 1 97.72 30 ARG B C 1
ATOM 1589 O O . ARG B 1 30 ? 9.778 15.703 11.366 1 97.72 30 ARG B O 1
ATOM 1596 N N . LEU B 1 31 ? 7.691 16.54 11.483 1 98.61 31 LEU B N 1
ATOM 1597 C CA . LEU B 1 31 ? 7.518 16.616 10.037 1 98.61 31 LEU B CA 1
ATOM 1598 C C . LEU B 1 31 ? 8.488 17.621 9.426 1 98.61 31 LEU B C 1
ATOM 1600 O O . LEU B 1 31 ? 9.146 17.326 8.426 1 98.61 31 LEU B O 1
ATOM 1604 N N . ARG B 1 32 ? 8.613 18.732 9.981 1 98.22 32 ARG B N 1
ATOM 1605 C CA . ARG B 1 32 ? 9.487 19.802 9.511 1 98.22 32 ARG B CA 1
ATOM 1606 C C . ARG B 1 32 ? 10.921 19.308 9.35 1 98.22 32 ARG B C 1
ATOM 1608 O O . ARG B 1 32 ? 11.593 19.642 8.373 1 98.22 32 ARG B O 1
ATOM 1615 N N . ASN B 1 33 ? 11.349 18.488 10.199 1 97.59 33 ASN B N 1
ATOM 1616 C CA . ASN B 1 33 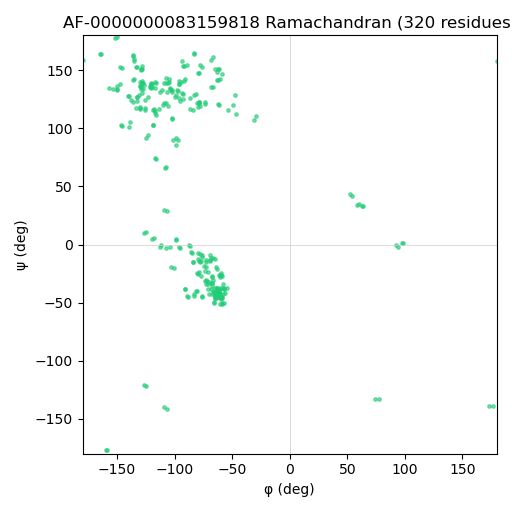? 12.744 18.068 10.284 1 97.59 33 ASN B CA 1
ATOM 1617 C C . ASN B 1 33 ? 13.121 17.138 9.134 1 97.59 33 ASN B C 1
ATOM 1619 O O . ASN B 1 33 ? 14.304 16.927 8.864 1 97.59 33 ASN B O 1
ATOM 1623 N N . ILE B 1 34 ? 12.183 16.635 8.475 1 98.62 34 ILE B N 1
ATOM 1624 C CA . ILE B 1 34 ? 12.534 15.633 7.474 1 98.62 34 ILE B CA 1
ATOM 1625 C C . ILE B 1 34 ? 12.279 16.191 6.075 1 98.62 34 ILE B C 1
ATOM 1627 O O . ILE B 1 34 ? 12.563 15.528 5.075 1 98.62 34 ILE B O 1
ATOM 1631 N N . LEU B 1 35 ? 11.804 17.397 5.921 1 98.63 35 LEU B N 1
ATOM 1632 C CA . LEU B 1 35 ? 11.372 17.93 4.633 1 98.63 35 LEU B CA 1
ATOM 1633 C C . LEU B 1 35 ? 12.515 18.659 3.936 1 98.63 35 LEU B C 1
ATOM 1635 O O . LEU B 1 35 ? 13.302 19.353 4.584 1 98.63 35 LEU B O 1
ATOM 1639 N N . ALA B 1 36 ? 12.6 18.5 2.675 1 98.26 36 ALA B N 1
ATOM 1640 C CA . ALA B 1 36 ? 13.387 19.408 1.844 1 98.26 36 ALA B CA 1
ATOM 1641 C C . ALA B 1 36 ? 12.771 20.804 1.822 1 98.26 36 ALA B C 1
ATOM 1643 O O . ALA B 1 36 ? 11.577 20.966 2.083 1 98.26 36 ALA B O 1
ATOM 1644 N N . PRO B 1 37 ? 13.54 21.776 1.448 1 97.01 37 PRO B N 1
ATOM 1645 C CA . PRO B 1 37 ? 13.016 23.144 1.456 1 97.01 37 PRO B CA 1
ATOM 1646 C C . PRO B 1 37 ? 11.847 23.334 0.492 1 97.01 37 PRO B C 1
ATOM 1648 O O . PRO B 1 37 ? 10.923 24.098 0.78 1 97.01 37 PRO B O 1
ATOM 1651 N N . ASN B 1 38 ? 11.973 22.65 -0.681 1 96.81 38 ASN B N 1
ATOM 1652 C CA . ASN B 1 38 ? 10.888 22.618 -1.656 1 96.81 38 ASN B CA 1
ATOM 1653 C C . ASN B 1 38 ? 10.402 21.194 -1.908 1 96.81 38 ASN B C 1
ATOM 1655 O O . ASN B 1 38 ? 11.209 20.273 -2.044 1 96.81 38 ASN B O 1
ATOM 1659 N N . ILE B 1 39 ? 9.107 21.074 -1.927 1 97.48 39 ILE B N 1
ATOM 1660 C CA . ILE B 1 39 ? 8.523 19.738 -1.994 1 97.48 39 ILE B CA 1
ATOM 1661 C C . ILE B 1 39 ? 7.48 19.686 -3.107 1 97.48 39 ILE B C 1
ATOM 1663 O O . ILE B 1 39 ? 6.71 20.632 -3.29 1 97.48 39 ILE B O 1
ATOM 1667 N N . ALA B 1 40 ? 7.476 18.637 -3.888 1 97.69 40 ALA B N 1
ATOM 1668 C CA . ALA B 1 40 ? 6.396 18.36 -4.832 1 97.69 40 ALA B CA 1
ATOM 1669 C C . ALA B 1 40 ? 5.192 17.748 -4.123 1 97.69 40 ALA B C 1
ATOM 1671 O O . ALA B 1 40 ? 5.307 16.702 -3.481 1 97.69 40 ALA B O 1
ATOM 1672 N N . VAL B 1 41 ? 4.005 18.365 -4.205 1 97.04 41 VAL B N 1
ATOM 1673 C CA . VAL B 1 41 ? 2.81 17.928 -3.491 1 97.04 41 VAL B CA 1
ATOM 1674 C C . VAL B 1 41 ? 1.662 17.73 -4.478 1 97.04 41 VAL B C 1
ATOM 1676 O O . VAL B 1 41 ? 1.25 18.672 -5.158 1 97.04 41 VAL B O 1
ATOM 1679 N N . ASP B 1 42 ? 1.231 16.52 -4.582 1 95.69 42 ASP B N 1
ATOM 1680 C CA . ASP B 1 42 ? 0.086 16.207 -5.432 1 95.69 42 ASP B CA 1
ATOM 1681 C C . ASP B 1 42 ? -1.017 15.515 -4.636 1 95.69 42 ASP B C 1
ATOM 1683 O O . ASP B 1 42 ? -1.046 14.286 -4.544 1 95.69 42 ASP B O 1
ATOM 1687 N N . TYR B 1 43 ? -2.004 16.21 -4.107 1 90.93 43 TYR B N 1
ATOM 1688 C CA . TYR B 1 43 ? -3.179 15.699 -3.41 1 90.93 43 TYR B CA 1
ATOM 1689 C C . TYR B 1 43 ? -4.437 15.897 -4.247 1 90.93 43 TYR B C 1
ATOM 1691 O O . TYR B 1 43 ? -5.522 16.123 -3.704 1 90.93 43 TYR B O 1
ATOM 1699 N N . SER B 1 44 ? -4.287 15.88 -5.499 1 87.02 44 SER B N 1
ATOM 1700 C CA . SER B 1 44 ? -5.416 16.113 -6.394 1 87.02 44 SER B CA 1
ATOM 1701 C C . SER B 1 44 ? -6.512 15.075 -6.181 1 87.02 44 SER B C 1
ATOM 1703 O O . SER B 1 44 ? -7.69 15.35 -6.421 1 87.02 44 SER B O 1
ATOM 1705 N N . MET B 1 45 ? -6.208 13.987 -5.708 1 79.7 45 MET B N 1
ATOM 1706 C CA . MET B 1 45 ? -7.189 12.945 -5.419 1 79.7 45 MET B CA 1
ATOM 1707 C C . MET B 1 45 ? -8.196 13.42 -4.376 1 79.7 45 MET B C 1
ATOM 1709 O O . MET B 1 45 ? -9.327 12.934 -4.332 1 79.7 45 MET B O 1
ATOM 1713 N N . MET B 1 46 ? -7.773 14.34 -3.568 1 76.52 46 MET B N 1
ATOM 1714 C CA . MET B 1 46 ? -8.642 14.893 -2.533 1 76.52 46 MET B CA 1
ATOM 1715 C C . MET B 1 46 ? -9.243 16.222 -2.98 1 76.52 46 MET B C 1
ATOM 1717 O O . MET B 1 46 ? -9.848 16.935 -2.179 1 76.52 46 MET B O 1
ATOM 1721 N N . GLY B 1 47 ? -8.967 16.572 -4.179 1 76.73 47 GLY B N 1
ATOM 1722 C CA . GLY B 1 47 ? -9.548 17.796 -4.707 1 76.73 47 GLY B CA 1
ATOM 1723 C C . GLY B 1 47 ? -8.611 18.986 -4.623 1 76.73 47 GLY B C 1
ATOM 1724 O O . GLY B 1 47 ? -9.003 20.114 -4.928 1 76.73 47 GLY B O 1
ATOM 1725 N N . TYR B 1 48 ? -7.398 18.746 -4.114 1 78.24 48 TYR B N 1
ATOM 1726 C CA . TYR B 1 48 ? -6.431 19.837 -4.055 1 78.24 48 TYR B CA 1
ATOM 1727 C C . TYR B 1 48 ? -5.711 20.001 -5.388 1 78.24 48 TYR B C 1
ATOM 1729 O O . TYR B 1 48 ? -5.807 19.137 -6.263 1 78.24 48 TYR B O 1
ATOM 1737 N N . ARG B 1 49 ? -5.06 21.209 -5.505 1 81.78 49 ARG B N 1
ATOM 1738 C CA . ARG B 1 49 ? -4.202 21.44 -6.662 1 81.78 49 ARG B CA 1
ATOM 1739 C C . ARG B 1 49 ? -2.874 20.704 -6.515 1 81.78 49 ARG B C 1
ATOM 1741 O O . ARG B 1 49 ? -2.484 20.331 -5.406 1 81.78 49 ARG B O 1
ATOM 1748 N N . CYS B 1 50 ? -2.336 20.397 -7.611 1 89.62 50 CYS B N 1
ATOM 1749 C CA . CYS B 1 50 ? -0.974 19.877 -7.66 1 89.62 50 CYS B CA 1
ATOM 1750 C C . CYS B 1 50 ? 0.044 21.009 -7.588 1 89.62 50 CYS B C 1
ATOM 1752 O O . CYS B 1 50 ? -0.07 21.998 -8.313 1 89.62 50 CYS B O 1
ATOM 1754 N N . PHE B 1 51 ? 1.048 20.911 -6.677 1 92.11 51 PHE B N 1
ATOM 1755 C CA . PHE B 1 51 ? 2.118 21.886 -6.503 1 92.11 51 PHE B CA 1
ATOM 1756 C C . PHE B 1 51 ? 3.477 21.251 -6.771 1 92.11 51 PHE B C 1
ATOM 1758 O O . PHE B 1 51 ? 4.035 20.576 -5.904 1 92.11 51 PHE B O 1
ATOM 1765 N N . PRO B 1 52 ? 4.007 21.511 -7.869 1 93.93 52 PRO B N 1
ATOM 1766 C CA . PRO B 1 52 ? 5.306 20.908 -8.174 1 93.93 52 PRO B CA 1
ATOM 1767 C C . PRO B 1 52 ? 6.427 21.438 -7.282 1 93.93 52 PRO B C 1
ATOM 1769 O O . PRO B 1 52 ? 7.439 20.76 -7.087 1 93.93 52 PRO B O 1
ATOM 1772 N N . HIS B 1 53 ? 6.162 22.668 -6.882 1 95.69 53 HIS B N 1
ATOM 1773 C CA . HIS B 1 53 ? 7.127 23.295 -5.987 1 95.69 53 HIS B CA 1
ATOM 1774 C C . HIS B 1 53 ? 6.427 24.08 -4.883 1 95.69 53 HIS B C 1
ATOM 1776 O O . HIS B 1 53 ? 5.9 25.168 -5.128 1 95.69 53 HIS B O 1
ATOM 1782 N N . MET B 1 54 ? 6.42 23.547 -3.672 1 96.58 54 MET B N 1
ATOM 1783 C CA . MET B 1 54 ? 5.854 24.19 -2.489 1 96.58 54 MET B CA 1
ATOM 1784 C C . MET B 1 54 ? 6.91 24.357 -1.402 1 96.58 54 MET B C 1
ATOM 1786 O O . MET B 1 54 ? 7.694 23.441 -1.147 1 96.58 54 MET B O 1
ATOM 1790 N N . GLU B 1 55 ? 6.899 25.509 -0.837 1 97.95 55 GLU B N 1
ATOM 1791 C CA . GLU B 1 55 ? 7.784 25.678 0.312 1 97.95 55 GLU B CA 1
ATOM 1792 C C . GLU B 1 55 ? 7.383 24.754 1.458 1 97.95 55 GLU B C 1
ATOM 1794 O O . GLU B 1 55 ? 6.195 24.589 1.743 1 97.95 55 GLU B O 1
ATOM 1799 N N . SER B 1 56 ? 8.386 24.202 2.153 1 97.75 56 SER B N 1
ATOM 1800 C CA . SER B 1 56 ? 8.132 23.223 3.205 1 97.75 56 SER B CA 1
ATOM 1801 C C . SER B 1 56 ? 7.209 23.791 4.278 1 97.75 56 SER B C 1
ATOM 1803 O O . SER B 1 56 ? 6.342 23.084 4.796 1 97.75 56 SER B O 1
ATOM 1805 N N . GLU B 1 57 ? 7.37 25.041 4.618 1 97.96 57 GLU B N 1
ATOM 1806 C CA . GLU B 1 57 ? 6.529 25.629 5.657 1 97.96 57 GLU B CA 1
ATOM 1807 C C . GLU B 1 57 ? 5.079 25.741 5.196 1 97.96 57 GLU B C 1
ATOM 1809 O O . GLU B 1 57 ? 4.154 25.615 6.001 1 97.96 57 GLU B O 1
ATOM 1814 N N . GLU B 1 58 ? 4.864 26.017 3.94 1 97.17 58 GLU B N 1
ATOM 1815 C CA . GLU B 1 58 ? 3.51 26.038 3.394 1 97.17 58 GLU B CA 1
ATOM 1816 C C . GLU B 1 58 ? 2.862 24.659 3.473 1 97.17 58 GLU B C 1
ATOM 1818 O O . GLU B 1 58 ? 1.675 24.542 3.786 1 97.17 58 GLU B O 1
ATOM 1823 N N . PHE B 1 59 ? 3.626 23.657 3.198 1 97.45 59 PHE B N 1
ATOM 1824 C CA . PHE B 1 59 ? 3.138 22.286 3.294 1 97.45 59 PHE B CA 1
ATOM 1825 C C . PHE B 1 59 ? 2.73 21.956 4.724 1 97.45 59 PHE B C 1
ATOM 1827 O O . PHE B 1 59 ? 1.659 21.391 4.955 1 97.45 59 PHE B O 1
ATOM 1834 N N . ILE B 1 60 ? 3.536 22.317 5.65 1 98.01 60 ILE B N 1
ATOM 1835 C CA . ILE B 1 60 ? 3.238 22.069 7.057 1 98.01 60 ILE B CA 1
ATOM 1836 C C . ILE B 1 60 ? 1.957 22.801 7.449 1 98.01 60 ILE B C 1
ATOM 1838 O O . ILE B 1 60 ? 1.096 22.238 8.13 1 98.01 60 ILE B O 1
ATOM 1842 N N . SER B 1 61 ? 1.845 24.039 6.961 1 97.13 61 SER B N 1
ATOM 1843 C CA . SER B 1 61 ? 0.651 24.826 7.254 1 97.13 61 SER B CA 1
ATOM 1844 C C . SER B 1 61 ? -0.602 24.158 6.696 1 97.13 61 SER B C 1
ATOM 1846 O O . SER B 1 61 ? -1.64 24.123 7.359 1 97.13 61 SER B O 1
ATOM 1848 N N . MET B 1 62 ? -0.485 23.634 5.584 1 94.08 62 MET B N 1
ATOM 1849 C CA . MET B 1 62 ? -1.606 22.944 4.952 1 94.08 62 MET B CA 1
ATOM 1850 C C . MET B 1 62 ? -1.99 21.696 5.74 1 94.08 62 MET B C 1
ATOM 1852 O O . MET B 1 62 ? -3.151 21.53 6.119 1 94.08 62 MET B O 1
ATOM 1856 N N . MET B 1 63 ? -1.028 20.87 6.079 1 95.76 63 MET B N 1
ATOM 1857 C CA . MET B 1 63 ? -1.289 19.585 6.721 1 95.76 63 MET B CA 1
ATOM 1858 C C . MET B 1 63 ? -1.751 19.78 8.161 1 95.76 63 MET B C 1
ATOM 1860 O O . MET B 1 63 ? -2.572 19.01 8.664 1 95.76 63 MET B O 1
ATOM 1864 N N . SER B 1 64 ? -1.265 20.822 8.799 1 97.33 64 SER B N 1
ATOM 1865 C CA . SER B 1 64 ? -1.594 21.055 10.201 1 97.33 64 SER B CA 1
ATOM 1866 C C . SER B 1 64 ? -2.88 21.863 10.34 1 97.33 64 SER B C 1
ATOM 1868 O O . SER B 1 64 ? -3.323 22.147 11.455 1 97.33 64 SER B O 1
ATOM 1870 N N . SER B 1 65 ? -3.465 22.22 9.271 1 95.13 65 SER B N 1
ATOM 1871 C CA . SER B 1 65 ? -4.674 23.037 9.294 1 95.13 65 SER B CA 1
ATOM 1872 C C . SER B 1 65 ? -5.836 22.287 9.938 1 95.13 65 SER B C 1
ATOM 1874 O O . SER B 1 65 ? -5.96 21.071 9.779 1 95.13 65 SER B O 1
ATOM 1876 N N . PRO B 1 66 ? -6.799 22.973 10.573 1 94.19 66 PRO B N 1
ATOM 1877 C CA . PRO B 1 66 ? -7.995 22.332 11.125 1 94.19 66 PRO B CA 1
ATOM 1878 C C . PRO B 1 66 ? -8.904 21.75 10.044 1 94.19 66 PRO B C 1
ATOM 1880 O O . PRO B 1 66 ? -9.818 20.979 10.35 1 94.19 66 PRO B O 1
ATOM 1883 N N . ASP B 1 67 ? -8.652 22.088 8.829 1 91.16 67 ASP B N 1
ATOM 1884 C CA . ASP B 1 67 ? -9.456 21.561 7.731 1 91.16 67 ASP B CA 1
ATOM 1885 C C . ASP B 1 67 ? -8.959 20.182 7.3 1 91.16 67 ASP B C 1
ATOM 1887 O O . ASP B 1 67 ? -9.649 19.469 6.568 1 91.16 67 ASP B O 1
ATOM 1891 N N . LEU B 1 68 ? -7.7 19.837 7.771 1 93.16 68 LEU B N 1
ATOM 1892 C CA . LEU B 1 68 ? -7.116 18.544 7.433 1 93.16 68 LEU B CA 1
ATOM 1893 C C . LEU B 1 68 ? -6.678 17.801 8.691 1 93.16 68 LEU B C 1
ATOM 1895 O O . LEU B 1 68 ? -7.497 17.522 9.57 1 93.16 68 LEU B O 1
ATOM 1899 N N . LEU B 1 69 ? -5.402 17.457 8.816 1 95.61 69 LEU B N 1
ATOM 1900 C CA . LEU B 1 69 ? -4.951 16.578 9.889 1 95.61 69 LEU B CA 1
ATOM 1901 C C . LEU B 1 69 ? -4.851 17.337 11.208 1 95.61 69 LEU B C 1
ATOM 1903 O O . LEU B 1 69 ? -4.785 16.727 12.277 1 95.61 69 LEU B O 1
ATOM 1907 N N . GLY B 1 70 ? -4.874 18.68 11.146 1 96.41 70 GLY B N 1
ATOM 1908 C CA . GLY B 1 70 ? -4.823 19.478 12.361 1 96.41 70 GLY B CA 1
ATOM 1909 C C . GLY B 1 70 ? -6.142 19.509 13.109 1 96.41 70 GLY B C 1
ATOM 1910 O O . GLY B 1 70 ? -6.219 20.038 14.22 1 96.41 70 GLY B O 1
ATOM 1911 N N . ASP B 1 71 ? -7.195 19.009 12.528 1 95.86 71 ASP B N 1
ATOM 1912 C CA . ASP B 1 71 ? -8.488 18.903 13.196 1 95.86 71 ASP B CA 1
ATOM 1913 C C . ASP B 1 71 ? -8.404 17.985 14.414 1 95.86 71 ASP B C 1
ATOM 1915 O O . ASP B 1 71 ? -8.096 16.799 14.284 1 95.86 71 ASP B O 1
ATOM 1919 N N . PRO B 1 72 ? -8.708 18.479 15.586 1 96.1 72 PRO B N 1
ATOM 1920 C CA . PRO B 1 72 ? -8.56 17.65 16.785 1 96.1 72 PRO B CA 1
ATOM 1921 C C . PRO B 1 72 ? -9.571 16.506 16.839 1 96.1 72 PRO B C 1
ATOM 1923 O O . PRO B 1 72 ? -9.417 15.579 17.639 1 96.1 72 PRO B O 1
ATOM 1926 N N . LEU B 1 73 ? -10.576 16.542 16.038 1 97.01 73 LEU B N 1
ATOM 1927 C CA . LEU B 1 73 ? -11.601 15.503 16.049 1 97.01 73 LEU B CA 1
ATOM 1928 C C . LEU B 1 73 ? -11.178 14.314 15.192 1 97.01 73 LEU B C 1
ATOM 1930 O O . LEU B 1 73 ? -11.827 13.266 15.215 1 97.01 73 LEU B O 1
ATOM 1934 N N . ILE B 1 74 ? -10.083 14.491 14.501 1 96.65 74 ILE B N 1
ATOM 1935 C CA . ILE B 1 74 ? -9.688 13.459 13.549 1 96.65 74 ILE B CA 1
ATOM 1936 C C . ILE B 1 74 ? -8.474 12.702 14.083 1 96.65 74 ILE B C 1
ATOM 1938 O O . ILE B 1 74 ? -7.443 13.305 14.389 1 96.65 74 ILE B O 1
ATOM 1942 N N . HIS B 1 75 ? -8.574 11.389 14.254 1 97.84 75 HIS B N 1
ATOM 1943 C CA . HIS B 1 75 ? -7.462 10.487 14.528 1 97.84 75 HIS B CA 1
ATOM 1944 C C . HIS B 1 75 ? -7.158 9.604 13.322 1 97.84 75 HIS B C 1
ATOM 1946 O O . HIS B 1 75 ? -8.074 9.15 12.633 1 97.84 75 HIS B O 1
ATOM 1952 N N . THR B 1 76 ? -5.908 9.441 13.101 1 98.07 76 THR B N 1
ATOM 1953 C CA . THR B 1 76 ? -5.513 8.757 11.874 1 98.07 76 THR B CA 1
ATOM 1954 C C . THR B 1 76 ? -4.416 7.733 12.155 1 98.07 76 THR B C 1
ATOM 1956 O O . THR B 1 76 ? -3.744 7.803 13.186 1 98.07 76 THR B O 1
ATOM 1959 N N . GLN B 1 77 ? -4.254 6.769 11.24 1 98.53 77 GLN B N 1
ATOM 1960 C CA . GLN B 1 77 ? -3.07 5.93 11.093 1 98.53 77 GLN B CA 1
ATOM 1961 C C . GLN B 1 77 ? -2.709 5.741 9.622 1 98.53 77 GLN B C 1
ATOM 1963 O O . GLN B 1 77 ? -3.559 5.365 8.812 1 98.53 77 GLN B O 1
ATOM 1968 N N . HIS B 1 78 ? -1.526 6.072 9.276 1 98.56 78 HIS B N 1
ATOM 1969 C CA . HIS B 1 78 ? -0.936 5.802 7.97 1 98.56 78 HIS B CA 1
ATOM 1970 C C . HIS B 1 78 ? 0.009 4.606 8.028 1 98.56 78 HIS B C 1
ATOM 1972 O O . HIS B 1 78 ? 1.207 4.768 8.271 1 98.56 78 HIS B O 1
ATOM 1978 N N . LEU B 1 79 ? -0.573 3.438 7.795 1 98.34 79 LEU B N 1
ATOM 1979 C CA . LEU B 1 79 ? 0.168 2.184 7.863 1 98.34 79 LEU B CA 1
ATOM 1980 C C . LEU B 1 79 ? 0.829 1.869 6.524 1 98.34 79 LEU B C 1
ATOM 1982 O O . LEU B 1 79 ? 0.141 1.65 5.525 1 98.34 79 LEU B O 1
ATOM 1986 N N . LEU B 1 80 ? 2.107 1.836 6.56 1 98.3 80 LEU B N 1
ATOM 1987 C CA . LEU B 1 80 ? 2.866 1.572 5.343 1 98.3 80 LEU B CA 1
ATOM 1988 C C . LEU B 1 80 ? 3.241 0.098 5.245 1 98.3 80 LEU B C 1
ATOM 1990 O O . LEU B 1 80 ? 3.609 -0.522 6.245 1 98.3 80 LEU B O 1
ATOM 1994 N N . GLY B 1 81 ? 3.117 -0.445 4.048 1 97.27 81 GLY B N 1
ATOM 1995 C CA . GLY B 1 81 ? 3.498 -1.822 3.775 1 97.27 81 GLY B CA 1
ATOM 1996 C C . GLY B 1 81 ? 4.741 -1.937 2.913 1 97.27 81 GLY B C 1
ATOM 1997 O O . GLY B 1 81 ? 5.711 -1.202 3.111 1 97.27 81 GLY B O 1
ATOM 1998 N N . SER B 1 82 ? 4.673 -2.884 2.012 1 96.26 82 SER B N 1
ATOM 1999 C CA . SER B 1 82 ? 5.81 -3.114 1.126 1 96.26 82 SER B CA 1
ATOM 2000 C C . SER B 1 82 ? 6.094 -1.89 0.262 1 96.26 82 SER B C 1
ATOM 2002 O O . SER B 1 82 ? 5.186 -1.113 -0.04 1 96.26 82 SER B O 1
ATOM 2004 N N . THR B 1 83 ? 7.324 -1.763 -0.079 1 96.84 83 THR B N 1
ATOM 2005 C CA . THR B 1 83 ? 7.79 -0.589 -0.808 1 96.84 83 THR B CA 1
ATOM 2006 C C . THR B 1 83 ? 8.581 -1 -2.047 1 96.84 83 THR B C 1
ATOM 2008 O O . THR B 1 83 ? 9.399 -1.92 -1.99 1 96.84 83 THR B O 1
ATOM 2011 N N . GLY B 1 84 ? 8.322 -0.369 -3.149 1 94.42 84 GLY B N 1
ATOM 2012 C CA . GLY B 1 84 ? 9.211 -0.381 -4.3 1 94.42 84 GLY B CA 1
ATOM 2013 C C . GLY B 1 84 ? 10.126 0.828 -4.359 1 94.42 84 GLY B C 1
ATOM 2014 O O . GLY B 1 84 ? 9.66 1.968 -4.323 1 94.42 84 GLY B O 1
ATOM 2015 N N . TYR B 1 85 ? 11.42 0.581 -4.455 1 93.84 85 TYR B N 1
ATOM 2016 C CA . TYR B 1 85 ? 12.404 1.656 -4.518 1 93.84 85 TYR B CA 1
ATOM 2017 C C . TYR B 1 85 ? 12.986 1.78 -5.921 1 93.84 85 TYR B C 1
ATOM 2019 O O . TYR B 1 85 ? 13.219 0.774 -6.595 1 93.84 85 TYR B O 1
ATOM 2027 N N . GLU B 1 86 ? 13.23 3.017 -6.292 1 91.36 86 GLU B N 1
ATOM 2028 C CA . GLU B 1 86 ? 13.964 3.321 -7.517 1 91.36 86 GLU B CA 1
ATOM 2029 C C . GLU B 1 86 ? 15.034 4.381 -7.271 1 91.36 86 GLU B C 1
ATOM 2031 O O . GLU B 1 86 ? 14.723 5.503 -6.869 1 91.36 86 GLU B O 1
ATOM 2036 N N . ARG B 1 87 ? 16.222 4.006 -7.473 1 91.22 87 ARG B N 1
ATOM 2037 C CA . ARG B 1 87 ? 17.286 5.006 -7.454 1 91.22 87 ARG B CA 1
ATOM 2038 C C . ARG B 1 87 ? 17.343 5.769 -8.773 1 91.22 87 ARG B C 1
ATOM 2040 O O . ARG B 1 87 ? 17.613 5.184 -9.823 1 91.22 87 ARG B O 1
ATOM 2047 N N . VAL B 1 88 ? 17.137 7.003 -8.715 1 93.54 88 VAL B N 1
ATOM 2048 C CA . VAL B 1 88 ? 17.132 7.857 -9.899 1 93.54 88 VAL B CA 1
ATOM 2049 C C . VAL B 1 88 ? 18.536 8.402 -10.149 1 93.54 88 VAL B C 1
ATOM 2051 O O . VAL B 1 88 ? 18.975 8.501 -11.297 1 93.54 88 VAL B O 1
ATOM 2054 N N . SER B 1 89 ? 19.264 8.75 -9.063 1 93.63 89 SER B N 1
ATOM 2055 C CA . SER B 1 89 ? 20.636 9.246 -9.077 1 93.63 89 SER B CA 1
ATOM 2056 C C . SER B 1 89 ? 21.306 9.057 -7.72 1 93.63 89 SER B C 1
ATOM 2058 O O . SER B 1 89 ? 20.74 8.426 -6.825 1 93.63 89 SER B O 1
ATOM 2060 N N . GLU B 1 90 ? 22.463 9.502 -7.617 1 92.06 90 GLU B N 1
ATOM 2061 C CA . GLU B 1 90 ? 23.178 9.42 -6.347 1 92.06 90 GLU B CA 1
ATOM 2062 C C . GLU B 1 90 ? 22.475 10.233 -5.264 1 92.06 90 GLU B C 1
ATOM 2064 O O . GLU B 1 90 ? 22.694 10.009 -4.072 1 92.06 90 GLU B O 1
ATOM 2069 N N . THR B 1 91 ? 21.65 11.19 -5.668 1 95.47 91 THR B N 1
ATOM 2070 C CA . THR B 1 91 ? 21.067 12.098 -4.686 1 95.47 91 THR B CA 1
ATOM 2071 C C . THR B 1 91 ? 19.544 12.103 -4.792 1 95.47 91 THR B C 1
ATOM 2073 O O . THR B 1 91 ? 18.879 12.96 -4.206 1 95.47 91 THR B O 1
ATOM 2076 N N . GLU B 1 92 ? 18.974 11.172 -5.552 1 96.55 92 GLU B N 1
ATOM 2077 C CA . GLU B 1 92 ? 17.524 11.11 -5.71 1 96.55 92 GLU B CA 1
ATOM 2078 C C . GLU B 1 92 ? 17.03 9.666 -5.707 1 96.55 92 GLU B C 1
ATOM 2080 O O . GLU B 1 92 ? 17.562 8.82 -6.429 1 96.55 92 GLU B O 1
ATOM 2085 N N . ILE B 1 93 ? 16.071 9.396 -4.868 1 96.2 93 ILE B N 1
ATOM 2086 C CA . ILE B 1 93 ? 15.392 8.106 -4.803 1 96.2 93 ILE B CA 1
ATOM 2087 C C . ILE B 1 93 ? 13.88 8.316 -4.83 1 96.2 93 ILE B C 1
ATOM 2089 O O . ILE B 1 93 ? 13.366 9.251 -4.211 1 96.2 93 ILE B O 1
ATOM 2093 N N . VAL B 1 94 ? 13.192 7.481 -5.529 1 97.26 94 VAL B N 1
ATOM 2094 C CA . VAL B 1 94 ? 11.734 7.432 -5.524 1 97.26 94 VAL B CA 1
ATOM 2095 C C . VAL B 1 94 ? 11.262 6.132 -4.876 1 97.26 94 VAL B C 1
ATOM 2097 O O . VAL B 1 94 ? 11.818 5.063 -5.139 1 97.26 94 VAL B O 1
ATOM 2100 N N . ALA B 1 95 ? 10.34 6.24 -3.967 1 97.6 95 ALA B N 1
ATOM 2101 C CA . ALA B 1 95 ? 9.747 5.071 -3.323 1 97.6 95 ALA B CA 1
ATOM 2102 C C . ALA B 1 95 ? 8.225 5.098 -3.43 1 97.6 95 ALA B C 1
ATOM 2104 O O . ALA B 1 95 ? 7.606 6.156 -3.296 1 97.6 95 ALA B O 1
ATOM 2105 N N . VAL B 1 96 ? 7.68 3.982 -3.726 1 98.16 96 VAL B N 1
ATOM 2106 C CA . VAL B 1 96 ? 6.233 3.802 -3.675 1 98.16 96 VAL B CA 1
ATOM 2107 C C . VAL B 1 96 ? 5.873 2.811 -2.57 1 98.16 96 VAL B C 1
ATOM 2109 O O . VAL B 1 96 ? 6.311 1.659 -2.595 1 98.16 96 VAL B O 1
ATOM 2112 N N . HIS B 1 97 ? 5.139 3.326 -1.58 1 98.48 97 HIS B N 1
ATOM 2113 C CA . HIS B 1 97 ? 4.732 2.531 -0.427 1 98.48 97 HIS B CA 1
ATOM 2114 C C . HIS B 1 97 ? 3.269 2.114 -0.534 1 98.48 97 HIS B C 1
ATOM 2116 O O . HIS B 1 97 ? 2.405 2.939 -0.84 1 98.48 97 HIS B O 1
ATOM 2122 N N . GLN B 1 98 ? 3.005 0.85 -0.281 1 98.6 98 GLN B N 1
ATOM 2123 C CA . GLN B 1 98 ? 1.622 0.524 0.052 1 98.6 98 GLN B CA 1
ATOM 2124 C C . GLN B 1 98 ? 1.16 1.289 1.289 1 98.6 98 GLN B C 1
ATOM 2126 O O . GLN B 1 98 ? 1.946 1.527 2.208 1 98.6 98 GLN B O 1
ATOM 2131 N N . ILE B 1 99 ? -0.15 1.614 1.259 1 98.57 99 ILE B N 1
ATOM 2132 C CA . ILE B 1 99 ? -0.612 2.328 2.444 1 98.57 99 ILE B CA 1
ATOM 2133 C C . ILE B 1 99 ? -2.087 2.017 2.691 1 98.57 99 ILE B C 1
ATOM 2135 O O . ILE B 1 99 ? -2.873 1.917 1.747 1 98.57 99 ILE B O 1
ATOM 2139 N N . ARG B 1 100 ? -2.441 1.77 3.876 1 98.53 100 ARG B N 1
ATOM 2140 C CA . ARG B 1 100 ? -3.789 1.96 4.402 1 98.53 100 ARG B CA 1
ATOM 2141 C C . ARG B 1 100 ? -3.856 3.186 5.306 1 98.53 100 ARG B C 1
ATOM 2143 O O . ARG B 1 100 ? -3.137 3.268 6.304 1 98.53 100 ARG B O 1
ATOM 2150 N N . ALA B 1 101 ? -4.643 4.116 4.95 1 97.89 101 ALA B N 1
ATOM 2151 C CA . ALA B 1 101 ? -4.891 5.282 5.793 1 97.89 101 ALA B CA 1
ATOM 2152 C C . ALA B 1 101 ? -6.23 5.161 6.516 1 97.89 101 ALA B C 1
ATOM 2154 O O . ALA B 1 101 ? -7.29 5.243 5.89 1 97.89 101 ALA B O 1
ATOM 2155 N N . ALA B 1 102 ? -6.193 4.925 7.779 1 98.11 102 ALA B N 1
ATOM 2156 C CA . ALA B 1 102 ? -7.395 4.828 8.603 1 98.11 102 ALA B CA 1
ATOM 2157 C C . ALA B 1 102 ? -7.688 6.151 9.304 1 98.11 102 ALA B C 1
ATOM 2159 O O . ALA B 1 102 ? -6.795 6.755 9.902 1 98.11 102 ALA B O 1
ATOM 2160 N N . HIS B 1 103 ? -8.958 6.595 9.218 1 97.55 103 HIS B N 1
ATOM 2161 C CA . HIS B 1 103 ? -9.401 7.838 9.839 1 97.55 103 HIS B CA 1
ATOM 2162 C C . HIS B 1 103 ? -10.64 7.615 10.699 1 97.55 103 HIS B C 1
ATOM 2164 O O . HIS B 1 103 ? -11.527 6.843 10.328 1 97.55 103 HIS B O 1
ATOM 2170 N N . GLN B 1 104 ? -10.63 8.235 11.771 1 97.79 104 GLN B N 1
ATOM 2171 C CA . GLN B 1 104 ? -11.808 8.301 12.631 1 97.79 104 GLN B CA 1
ATOM 2172 C C . GLN B 1 104 ? -12.098 9.737 13.057 1 97.79 104 GLN B C 1
ATOM 2174 O O . GLN B 1 104 ? -11.199 10.451 13.506 1 97.79 104 GLN B O 1
ATOM 2179 N N . ARG B 1 105 ? -13.341 10.102 12.842 1 97.52 105 ARG B N 1
ATOM 2180 C CA . ARG B 1 105 ? -13.796 11.407 13.309 1 97.52 105 ARG B CA 1
ATOM 2181 C C . ARG B 1 105 ? -14.714 11.267 14.518 1 97.52 105 ARG B C 1
ATOM 2183 O O . ARG B 1 105 ? -15.695 10.521 14.477 1 97.52 105 ARG B O 1
ATOM 2190 N N . TYR B 1 106 ? -14.44 12.006 15.492 1 97.83 106 TYR B N 1
ATOM 2191 C CA . TYR B 1 106 ? -15.274 12.009 16.689 1 97.83 106 TYR B CA 1
ATOM 2192 C C . TYR B 1 106 ? -16.364 13.07 16.591 1 97.83 106 TYR B C 1
ATOM 2194 O O . TYR B 1 106 ? -16.212 14.061 15.873 1 97.83 106 TYR B O 1
ATOM 2202 N N . ALA B 1 107 ? -17.453 12.811 17.297 1 97.13 107 ALA B N 1
ATOM 2203 C CA . ALA B 1 107 ? -18.614 13.696 17.258 1 97.13 107 ALA B CA 1
ATOM 2204 C C . ALA B 1 107 ? -18.328 15.008 17.982 1 97.13 107 ALA B C 1
ATOM 2206 O O . ALA B 1 107 ? -18.853 16.059 17.607 1 97.13 107 ALA B O 1
ATOM 2207 N N . ASN B 1 108 ? -17.537 14.891 19.023 1 96.32 108 ASN B N 1
ATOM 2208 C CA . ASN B 1 108 ? -17.195 16.055 19.834 1 96.32 108 ASN B CA 1
ATOM 2209 C C . ASN B 1 108 ? -15.83 15.895 20.497 1 96.32 108 ASN B C 1
ATOM 2211 O O . ASN B 1 108 ? -15.221 14.826 20.425 1 96.32 108 ASN B O 1
ATOM 2215 N N . LEU B 1 109 ? -15.409 16.889 21.206 1 96.05 109 LEU B N 1
ATOM 2216 C CA . LEU B 1 109 ? -14.04 16.986 21.701 1 96.05 109 LEU B CA 1
ATOM 2217 C C . LEU B 1 109 ? -13.837 16.092 22.919 1 96.05 109 LEU B C 1
ATOM 2219 O O . LEU B 1 109 ? -12.702 15.853 23.337 1 96.05 109 LEU B O 1
ATOM 2223 N N . ASP B 1 110 ? -14.878 15.481 23.48 1 96.16 110 ASP B N 1
ATOM 2224 C CA . ASP B 1 110 ? -14.68 14.54 24.578 1 96.16 110 ASP B CA 1
ATOM 2225 C C . ASP B 1 110 ? -14.216 13.181 24.06 1 96.16 110 ASP B C 1
ATOM 2227 O O . ASP B 1 110 ? -13.789 12.326 24.839 1 96.16 110 ASP B O 1
ATOM 2231 N N . LEU B 1 111 ? -14.349 12.95 22.73 1 95.92 111 LEU B N 1
ATOM 2232 C CA . LEU B 1 111 ? -13.8 11.801 22.018 1 95.92 111 LEU B CA 1
ATOM 2233 C C . LEU B 1 111 ? -14.422 10.502 22.52 1 95.92 111 LEU B C 1
ATOM 2235 O O . LEU B 1 111 ? -13.754 9.467 22.567 1 95.92 111 LEU B O 1
ATOM 2239 N N . THR B 1 112 ? -15.652 10.582 22.902 1 96.63 112 THR B N 1
ATOM 2240 C CA . THR B 1 112 ? -16.293 9.407 23.483 1 96.63 112 THR B CA 1
ATOM 2241 C C . THR B 1 112 ? -17.182 8.712 22.456 1 96.63 112 THR B C 1
ATOM 2243 O O . THR B 1 112 ? -17.57 7.557 22.643 1 96.63 112 THR B O 1
ATOM 2246 N N . SER B 1 113 ? -17.571 9.422 21.434 1 97.71 113 SER B N 1
ATOM 2247 C CA . SER B 1 113 ? -18.422 8.857 20.391 1 97.71 113 SER B CA 1
ATOM 2248 C C . SER B 1 113 ? -17.834 9.103 19.005 1 97.71 113 SER B C 1
ATOM 2250 O O . SER B 1 113 ? -17.395 10.213 18.699 1 97.71 113 SER B O 1
ATOM 2252 N N . VAL B 1 114 ? -17.788 8.051 18.3 1 97.66 114 VAL B N 1
ATOM 2253 C CA . VAL B 1 114 ? -17.291 8.134 16.93 1 97.66 114 VAL B CA 1
ATOM 2254 C C . VAL B 1 114 ? -18.434 8.508 15.988 1 97.66 114 VAL B C 1
ATOM 2256 O O . VAL B 1 114 ? -19.475 7.847 15.973 1 97.66 114 VAL B O 1
ATOM 2259 N N . ALA B 1 115 ? -18.235 9.555 15.226 1 97.79 115 ALA B N 1
ATOM 2260 C CA . ALA B 1 115 ? -19.246 10.006 14.273 1 97.79 115 ALA B CA 1
ATOM 2261 C C . ALA B 1 115 ? -19.079 9.31 12.925 1 97.79 115 ALA B C 1
ATOM 2263 O O . ALA B 1 115 ? -20.059 8.865 12.324 1 97.79 115 ALA B O 1
ATOM 2264 N N . HIS B 1 116 ? -17.823 9.219 12.422 1 97.24 116 HIS B N 1
ATOM 2265 C CA . HIS B 1 116 ? -17.539 8.644 11.112 1 97.24 116 HIS B CA 1
ATOM 2266 C C . HIS B 1 116 ? -16.203 7.909 11.11 1 97.24 116 HIS B C 1
ATOM 2268 O O . HIS B 1 116 ? -15.312 8.231 11.9 1 97.24 116 HIS B O 1
ATOM 2274 N N . ARG B 1 117 ? -16.096 6.906 10.241 1 96.92 117 ARG B N 1
ATOM 2275 C CA . ARG B 1 117 ? -14.858 6.19 9.952 1 96.92 117 ARG B CA 1
ATOM 2276 C C . ARG B 1 117 ? -14.6 6.125 8.451 1 96.92 117 ARG B C 1
ATOM 2278 O O . ARG B 1 117 ? -15.538 6.167 7.652 1 96.92 117 ARG B O 1
ATOM 2285 N N . SER B 1 118 ? -13.316 6.067 8.149 1 96.03 118 SER B N 1
ATOM 2286 C CA . SER B 1 118 ? -12.925 5.829 6.763 1 96.03 118 SER B CA 1
ATOM 2287 C C . SER B 1 118 ? -11.551 5.174 6.681 1 96.03 118 SER B C 1
ATOM 2289 O O . SER B 1 118 ? -10.613 5.599 7.358 1 96.03 118 SER B O 1
ATOM 2291 N N . HIS B 1 119 ? -11.451 4.142 5.856 1 97.02 119 HIS B N 1
ATOM 2292 C CA . HIS B 1 119 ? -10.186 3.497 5.526 1 97.02 119 HIS B CA 1
ATOM 2293 C C . HIS B 1 119 ? -9.885 3.604 4.035 1 97.02 119 HIS B C 1
ATOM 2295 O O . HIS B 1 119 ? -10.635 3.081 3.207 1 97.02 119 HIS B O 1
ATOM 2301 N N . GLY B 1 120 ? -8.823 4.299 3.759 1 96.58 120 GLY B N 1
ATOM 2302 C CA . GLY B 1 120 ? -8.356 4.37 2.383 1 96.58 120 GLY B CA 1
ATOM 2303 C C . GLY B 1 120 ? -7.285 3.345 2.063 1 96.58 120 GLY B C 1
ATOM 2304 O O . GLY B 1 120 ? -6.406 3.079 2.886 1 96.58 120 GLY B O 1
ATOM 2305 N N . HIS B 1 121 ? -7.367 2.744 0.857 1 97.9 121 HIS B N 1
ATOM 2306 C CA . HIS B 1 121 ? -6.441 1.705 0.419 1 97.9 121 HIS B CA 1
ATOM 2307 C C . HIS B 1 121 ? -5.758 2.091 -0.889 1 97.9 121 HIS B C 1
ATOM 2309 O O . HIS B 1 121 ? -6.427 2.439 -1.864 1 97.9 121 HIS B O 1
ATOM 2315 N N . GLY B 1 122 ? -4.486 2.055 -0.907 1 97.79 122 GLY B N 1
ATOM 2316 C CA . GLY B 1 122 ? -3.754 2.416 -2.11 1 97.79 122 GLY B CA 1
AT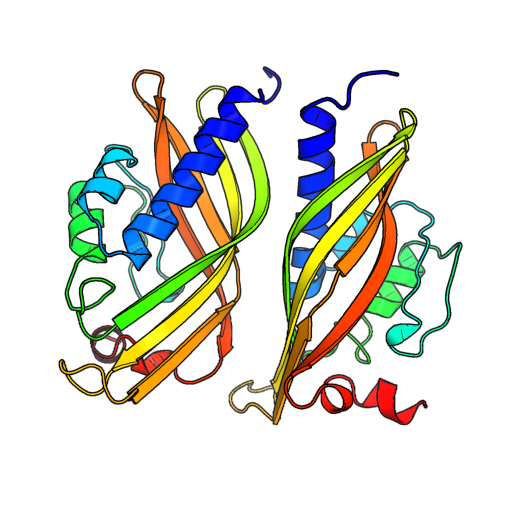OM 2317 C C . GLY B 1 122 ? -2.253 2.478 -1.9 1 97.79 122 GLY B C 1
ATOM 2318 O O . GLY B 1 122 ? -1.672 1.591 -1.271 1 97.79 122 GLY B O 1
ATOM 2319 N N . ILE B 1 123 ? -1.631 3.486 -2.5 1 98.26 123 ILE B N 1
ATOM 2320 C CA . ILE B 1 123 ? -0.189 3.685 -2.399 1 98.26 123 ILE B CA 1
ATOM 2321 C C . ILE B 1 123 ? 0.112 5.163 -2.163 1 98.26 123 ILE B C 1
ATOM 2323 O O . ILE B 1 123 ? -0.76 6.017 -2.342 1 98.26 123 ILE B O 1
ATOM 2327 N N . VAL B 1 124 ? 1.288 5.424 -1.733 1 98.49 124 VAL B N 1
ATOM 2328 C CA . VAL B 1 124 ? 1.819 6.782 -1.68 1 98.49 124 VAL B CA 1
ATOM 2329 C C . VAL B 1 124 ? 3.229 6.81 -2.265 1 98.49 124 VAL B C 1
ATOM 2331 O O . VAL B 1 124 ? 4.077 5.994 -1.896 1 98.49 124 VAL B O 1
ATOM 2334 N N . LYS B 1 125 ? 3.414 7.698 -3.199 1 98.25 125 LYS B N 1
ATOM 2335 C CA . LYS B 1 125 ? 4.719 7.908 -3.817 1 98.25 125 LYS B CA 1
ATOM 2336 C C . LYS B 1 125 ? 5.486 9.027 -3.116 1 98.25 125 LYS B C 1
ATOM 2338 O O . LYS B 1 125 ? 4.954 10.12 -2.917 1 98.25 125 LYS B O 1
ATOM 2343 N N . HIS B 1 126 ? 6.712 8.737 -2.775 1 98.77 126 HIS B N 1
ATOM 2344 C CA . HIS B 1 126 ? 7.618 9.705 -2.167 1 98.77 126 HIS B CA 1
ATOM 2345 C C . HIS B 1 126 ? 8.826 9.965 -3.061 1 98.77 126 HIS B C 1
ATOM 2347 O O . HIS B 1 126 ? 9.378 9.034 -3.651 1 98.77 126 HIS B O 1
ATOM 2353 N N . TRP B 1 127 ? 9.217 11.192 -3.135 1 98.62 127 TRP B N 1
ATOM 2354 C CA . TRP B 1 127 ? 10.52 11.579 -3.666 1 98.62 127 TRP B CA 1
ATOM 2355 C C . TRP B 1 127 ? 11.473 11.965 -2.54 1 98.62 127 TRP B C 1
ATOM 2357 O O . TRP B 1 127 ? 11.086 12.67 -1.605 1 98.62 127 TRP B O 1
ATOM 2367 N N . TYR B 1 128 ? 12.647 11.47 -2.628 1 98.38 128 TYR B N 1
ATOM 2368 C CA . TYR B 1 128 ? 13.695 11.814 -1.672 1 98.38 128 TYR B CA 1
ATOM 2369 C C . TYR B 1 128 ? 14.89 12.444 -2.377 1 98.38 128 TYR B C 1
ATOM 2371 O O . TYR B 1 128 ? 15.293 11.994 -3.452 1 98.38 128 TYR B O 1
ATOM 2379 N N . LYS B 1 129 ? 15.428 13.464 -1.752 1 97.98 129 LYS B N 1
ATOM 2380 C CA . LYS B 1 129 ? 16.595 14.16 -2.285 1 97.98 129 LYS B CA 1
ATOM 2381 C C . LYS B 1 129 ? 17.617 14.44 -1.186 1 97.98 129 LYS B C 1
ATOM 2383 O O . LYS B 1 129 ? 17.248 14.793 -0.064 1 97.98 129 LYS B O 1
ATOM 2388 N N . LYS B 1 130 ? 18.811 14.284 -1.593 1 96.01 130 LYS B N 1
ATOM 2389 C CA . LYS B 1 130 ? 19.857 14.667 -0.649 1 96.01 130 LYS B CA 1
ATOM 2390 C C . LYS B 1 130 ? 20.054 16.18 -0.631 1 96.01 130 LYS B C 1
ATOM 2392 O O . LYS B 1 130 ? 20.243 16.8 -1.679 1 96.01 130 LYS B O 1
ATOM 2397 N N . THR B 1 131 ? 19.908 16.759 0.506 1 93.19 131 THR B N 1
ATOM 2398 C CA . THR B 1 131 ? 20.203 18.161 0.784 1 93.19 131 THR B CA 1
ATOM 2399 C C . THR B 1 131 ? 21.315 18.284 1.821 1 93.19 131 THR B C 1
ATOM 2401 O O . THR B 1 131 ? 21.157 17.847 2.963 1 93.19 131 THR B O 1
ATOM 2404 N N . ASP B 1 132 ? 22.484 18.816 1.369 1 92.36 132 ASP B N 1
ATOM 2405 C CA . ASP B 1 132 ? 23.644 18.963 2.243 1 92.36 132 ASP B CA 1
ATOM 2406 C C . ASP B 1 132 ? 24.069 17.617 2.824 1 92.36 132 ASP B C 1
ATOM 2408 O O . ASP B 1 132 ? 24.308 17.502 4.027 1 92.36 132 ASP B O 1
ATOM 2412 N N . GLY B 1 133 ? 23.923 16.558 2.078 1 92.42 133 GLY B N 1
ATOM 2413 C CA . GLY B 1 133 ? 24.451 15.251 2.436 1 92.42 133 GLY B CA 1
ATOM 2414 C C . GLY B 1 133 ? 23.442 14.378 3.159 1 92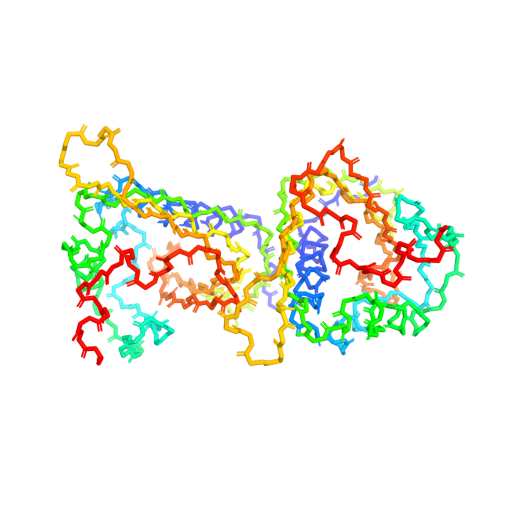.42 133 GLY B C 1
ATOM 2415 O O . GLY B 1 133 ? 23.728 13.221 3.473 1 92.42 133 GLY B O 1
ATOM 2416 N N . TYR B 1 134 ? 22.261 14.944 3.396 1 95.83 134 TYR B N 1
ATOM 2417 C CA . TYR B 1 134 ? 21.253 14.184 4.128 1 95.83 134 TYR B CA 1
ATOM 2418 C C . TYR B 1 134 ? 20 13.987 3.284 1 95.83 134 TYR B C 1
ATOM 2420 O O . TYR B 1 134 ? 19.566 14.903 2.581 1 95.83 134 TYR B O 1
ATOM 2428 N N . TRP B 1 135 ? 19.484 12.755 3.376 1 97.87 135 TRP B N 1
ATOM 2429 C CA . TRP B 1 135 ? 18.228 12.477 2.686 1 97.87 135 TRP B CA 1
ATOM 2430 C C . TRP B 1 135 ? 17.071 13.229 3.336 1 97.87 135 TRP B C 1
ATOM 2432 O O . TRP B 1 135 ? 16.977 13.295 4.564 1 97.87 135 TRP B O 1
ATOM 2442 N N . LYS B 1 136 ? 16.229 13.834 2.497 1 98.79 136 LYS B N 1
ATOM 2443 C CA . LYS B 1 136 ? 15.019 14.543 2.902 1 98.79 136 LYS B CA 1
ATOM 2444 C C . LYS B 1 136 ? 13.827 14.13 2.042 1 98.79 136 LYS B C 1
ATOM 2446 O O . LYS B 1 136 ? 14 13.668 0.912 1 98.79 136 LYS B O 1
ATOM 2451 N N . LEU B 1 137 ? 12.658 14.224 2.579 1 98.81 137 LEU B N 1
ATOM 2452 C CA . LEU B 1 137 ? 11.439 14.051 1.797 1 98.81 137 LEU B CA 1
ATOM 2453 C C . LEU B 1 137 ? 11.193 15.259 0.899 1 98.81 137 LEU B C 1
ATOM 2455 O O . LEU B 1 137 ? 11.057 16.383 1.388 1 98.81 137 LEU B O 1
ATOM 2459 N N . ALA B 1 138 ? 11.135 15.028 -0.396 1 98.7 138 ALA B N 1
ATOM 2460 C CA . ALA B 1 138 ? 11.057 16.117 -1.367 1 98.7 138 ALA B CA 1
ATOM 2461 C C . ALA B 1 138 ? 9.758 16.048 -2.165 1 98.7 138 ALA B C 1
ATOM 2463 O O . ALA B 1 138 ? 9.554 16.828 -3.099 1 98.7 138 ALA B O 1
ATOM 2464 N N . GLY B 1 139 ? 8.88 15.155 -1.82 1 98.48 139 GLY B N 1
ATOM 2465 C CA . GLY B 1 139 ? 7.588 15.104 -2.487 1 98.48 139 GLY B CA 1
ATOM 2466 C C . GLY B 1 139 ? 6.691 13.998 -1.967 1 98.48 139 GLY B C 1
ATOM 2467 O O . GLY B 1 139 ? 7.175 12.999 -1.431 1 98.48 139 GLY B O 1
ATOM 2468 N N . VAL B 1 140 ? 5.415 14.181 -2.193 1 98.5 140 VAL B N 1
ATOM 2469 C CA . VAL B 1 140 ? 4.411 13.223 -1.742 1 98.5 140 VAL B CA 1
ATOM 2470 C C . VAL B 1 140 ? 3.221 13.233 -2.699 1 98.5 140 VAL B C 1
ATOM 2472 O O . VAL B 1 140 ? 2.741 14.299 -3.092 1 98.5 140 VAL B O 1
ATOM 2475 N N . ARG B 1 141 ? 2.791 12.037 -3.074 1 97.88 141 ARG B N 1
ATOM 2476 C CA . ARG B 1 141 ? 1.613 11.866 -3.917 1 97.88 141 ARG B CA 1
ATOM 2477 C C . ARG B 1 141 ? 0.854 10.596 -3.547 1 97.88 141 ARG B C 1
ATOM 2479 O O . ARG B 1 141 ? 1.231 9.499 -3.963 1 97.88 141 ARG B O 1
ATOM 2486 N N . PRO B 1 142 ? -0.221 10.723 -2.826 1 96.66 142 PRO B N 1
ATOM 2487 C CA . PRO B 1 142 ? -1.055 9.551 -2.551 1 96.66 142 PRO B CA 1
ATOM 2488 C C . PRO B 1 142 ? -1.952 9.175 -3.728 1 96.66 142 PRO B C 1
ATOM 2490 O O . PRO B 1 142 ? -2.328 10.039 -4.523 1 96.66 142 PRO B O 1
ATOM 2493 N N . GLU B 1 143 ? -2.215 7.942 -3.893 1 95.59 143 GLU B N 1
ATOM 2494 C CA . GLU B 1 143 ? -3.211 7.37 -4.795 1 95.59 143 GLU B CA 1
ATOM 2495 C C . GLU B 1 143 ? -4.099 6.363 -4.069 1 95.59 143 GLU B C 1
ATOM 2497 O O . GLU B 1 143 ? -3.616 5.335 -3.589 1 95.59 143 GLU B O 1
ATOM 2502 N N . MET B 1 144 ? -5.35 6.67 -4.031 1 94.08 144 MET B N 1
ATOM 2503 C CA . MET B 1 144 ? -6.315 5.786 -3.384 1 94.08 144 MET B CA 1
ATOM 2504 C C . MET B 1 144 ? -7.046 4.932 -4.415 1 94.08 144 MET B C 1
ATOM 2506 O O . MET B 1 144 ? -7.595 5.457 -5.385 1 94.08 144 MET B O 1
ATOM 2510 N N . TYR B 1 145 ? -7.047 3.673 -4.22 1 94.98 145 TYR B N 1
ATOM 2511 C CA . TYR B 1 145 ? -7.757 2.768 -5.116 1 94.98 145 TYR B CA 1
ATOM 2512 C C . TYR B 1 145 ? -9.235 2.692 -4.756 1 94.98 145 TYR B C 1
ATOM 2514 O O . TYR B 1 145 ? -10.095 2.66 -5.639 1 94.98 145 TYR B O 1
ATOM 2522 N N . TRP B 1 146 ? -9.509 2.627 -3.538 1 94.96 146 TRP B N 1
ATOM 2523 C CA . TRP B 1 146 ? -10.878 2.545 -3.041 1 94.96 146 TRP B CA 1
ATOM 2524 C C . TRP B 1 146 ? -10.934 2.851 -1.548 1 94.96 146 TRP B C 1
ATOM 2526 O O . TRP B 1 146 ? -9.897 2.946 -0.888 1 94.96 146 TRP B O 1
ATOM 2536 N N . THR B 1 147 ? -12.088 3.139 -1.011 1 94.98 147 THR B N 1
ATOM 2537 C CA . THR B 1 147 ? -12.295 3.475 0.394 1 94.98 147 THR B CA 1
ATOM 2538 C C . THR B 1 147 ? -13.406 2.621 0.996 1 94.98 147 THR B C 1
ATOM 2540 O O . THR B 1 147 ? -14.294 2.152 0.28 1 94.98 147 THR B O 1
ATOM 2543 N N . GLU B 1 148 ? -13.221 2.437 2.312 1 94.58 148 GLU B N 1
ATOM 2544 C CA . GLU B 1 148 ? -14.301 1.849 3.099 1 94.58 148 GLU B CA 1
ATOM 2545 C C . GLU B 1 148 ? -14.986 2.9 3.967 1 94.58 148 GLU B C 1
ATOM 2547 O O . GLU B 1 148 ? -14.328 3.792 4.507 1 94.58 148 GLU B O 1
ATOM 2552 N N . HIS B 1 149 ? -16.294 2.829 4.038 1 92.64 149 HIS B N 1
ATOM 2553 C CA . HIS B 1 149 ? -17.127 3.622 4.935 1 92.64 149 HIS B CA 1
ATOM 2554 C C . HIS B 1 149 ? -17.29 5.048 4.418 1 92.64 149 HIS B C 1
ATOM 2556 O O . HIS B 1 149 ? -17.67 5.254 3.263 1 92.64 149 HIS B O 1
ATOM 2562 N N . ASP B 1 150 ? -17.114 6.107 5.314 1 91.06 150 ASP B N 1
ATOM 2563 C CA . ASP B 1 150 ? -17.6 7.461 5.07 1 91.06 150 ASP B CA 1
ATOM 2564 C C . ASP B 1 150 ? -16.446 8.409 4.751 1 91.06 150 ASP B C 1
ATOM 2566 O O . ASP B 1 150 ? -16.257 9.417 5.435 1 91.06 150 ASP B O 1
ATOM 2570 N N . PHE B 1 151 ? -15.832 8.189 3.644 1 89.63 151 PHE B N 1
ATOM 2571 C CA . PHE B 1 151 ? -14.661 9 3.33 1 89.63 151 PHE B CA 1
ATOM 2572 C C . PHE B 1 151 ? -15.033 10.475 3.238 1 89.63 151 PHE B C 1
ATOM 2574 O O . PHE B 1 151 ? -14.337 11.332 3.787 1 89.63 151 PHE B O 1
ATOM 2581 N N . ASP B 1 152 ? -16.104 10.838 2.635 1 88.93 152 ASP B N 1
ATOM 2582 C CA . ASP B 1 152 ? -16.514 12.207 2.339 1 88.93 152 ASP B CA 1
ATOM 2583 C C . ASP B 1 152 ? -16.89 12.956 3.615 1 88.93 152 ASP B C 1
ATOM 2585 O O . ASP B 1 152 ? -17.028 14.181 3.605 1 88.93 152 ASP B O 1
ATOM 2589 N N . LYS B 1 153 ? -16.967 12.249 4.715 1 93.05 153 LYS B N 1
ATOM 2590 C CA . LYS B 1 153 ? -17.431 12.867 5.954 1 93.05 153 LYS B CA 1
ATOM 2591 C C . LYS B 1 153 ? -16.277 13.074 6.931 1 93.05 153 LYS B C 1
ATOM 2593 O O . LYS B 1 153 ? -16.467 13.631 8.014 1 93.05 153 LYS B O 1
ATOM 2598 N N . ILE B 1 154 ? -15.094 12.605 6.518 1 93.59 154 ILE B N 1
ATOM 2599 C CA . ILE B 1 154 ? -13.95 12.688 7.42 1 93.59 154 ILE B CA 1
ATOM 2600 C C . ILE B 1 154 ? -13.427 14.122 7.46 1 93.59 154 ILE B C 1
ATOM 2602 O O . ILE B 1 154 ? -13.148 14.657 8.536 1 93.59 154 ILE B O 1
ATOM 2606 N N . PHE B 1 155 ? -13.304 14.718 6.246 1 90.34 155 PHE B N 1
ATOM 2607 C CA . PHE B 1 155 ? -12.881 16.109 6.131 1 90.34 155 PHE B CA 1
ATOM 2608 C C . PHE B 1 155 ? -13.988 16.963 5.523 1 90.34 155 PHE B C 1
ATOM 2610 O O . PHE B 1 155 ? -13.877 17.41 4.38 1 90.34 155 PHE B O 1
ATOM 2617 N N . PRO B 1 156 ? -14.997 17.243 6.239 1 82.22 156 PRO B N 1
ATOM 2618 C CA . PRO B 1 156 ? -16.181 17.898 5.679 1 82.22 156 PRO B CA 1
ATOM 2619 C C . PRO B 1 156 ? -15.868 19.265 5.075 1 82.22 156 PRO B C 1
ATOM 2621 O O . PRO B 1 156 ? -16.567 19.716 4.164 1 82.22 156 PRO B O 1
ATOM 2624 N N . ARG B 1 157 ? -14.854 19.92 5.518 1 75.12 157 ARG B N 1
ATOM 2625 C CA . ARG B 1 157 ? -14.536 21.249 5.006 1 75.12 157 ARG B CA 1
ATOM 2626 C C . ARG B 1 157 ? -13.932 21.167 3.608 1 75.12 157 ARG B C 1
ATOM 2628 O O . ARG B 1 157 ? -13.93 22.153 2.868 1 75.12 157 ARG B O 1
ATOM 2635 N N . LEU B 1 158 ? -13.437 19.961 3.246 1 68.94 158 LEU B N 1
ATOM 2636 C CA . LEU B 1 158 ? -12.936 19.754 1.891 1 68.94 158 LEU B CA 1
ATOM 2637 C C . LEU B 1 158 ? -14.083 19.477 0.925 1 68.94 158 LEU B C 1
ATOM 2639 O O . LEU B 1 158 ? -14.014 19.848 -0.249 1 68.94 158 LEU B O 1
ATOM 2643 N N . SER B 1 159 ? -15.007 18.712 1.415 1 56.49 159 SER B N 1
ATOM 2644 C CA . SER B 1 159 ? -16.163 18.372 0.592 1 56.49 159 SER B CA 1
ATOM 2645 C C . SER B 1 159 ? -17.015 19.602 0.301 1 56.49 159 SER B C 1
ATOM 2647 O O . SER B 1 159 ? -17.619 19.706 -0.769 1 56.49 159 SER B O 1
ATOM 2649 N N . ALA B 1 160 ? -17.028 20.558 1.223 1 49.67 160 ALA B N 1
ATOM 2650 C CA . ALA B 1 160 ? -17.824 21.765 1.021 1 49.67 160 ALA B CA 1
ATOM 2651 C C . ALA B 1 160 ? -17.181 22.68 -0.017 1 49.67 160 ALA B C 1
ATOM 2653 O O . ALA B 1 160 ? -17.859 23.508 -0.63 1 49.67 160 ALA B O 1
ATOM 2654 N N . ALA B 1 161 ? -15.93 22.547 -0.218 1 46.47 161 ALA B N 1
ATOM 2655 C CA . ALA B 1 161 ? -15.269 23.469 -1.138 1 46.47 161 ALA B CA 1
ATOM 2656 C C . ALA B 1 161 ? -15.485 23.045 -2.588 1 46.47 161 ALA B C 1
ATOM 2658 O O . ALA B 1 161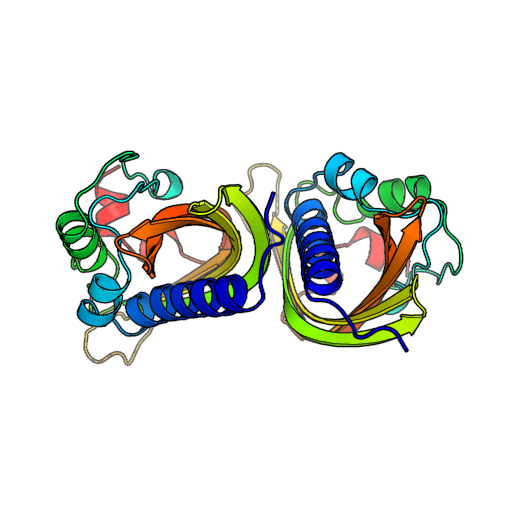 ? -15.239 23.824 -3.512 1 46.47 161 ALA B O 1
ATOM 2659 N N . ASN B 1 162 ? -15.77 21.683 -2.975 1 42.7 162 ASN B N 1
ATOM 2660 C CA . ASN B 1 162 ? -16.034 21.347 -4.37 1 42.7 162 ASN B CA 1
ATOM 2661 C C . ASN B 1 162 ? -17.504 21.548 -4.726 1 42.7 162 ASN B C 1
ATOM 2663 O O . ASN B 1 162 ? -18.391 21.16 -3.963 1 42.7 162 ASN B O 1
#

Secondary structure (DSSP, 8-state):
-----HHHHHHHHHHHHHHHHHHHHT-HHHHHTTEEEEEEEE-GGGTPPEEEEEEHHHHHHHHTSTTTTT-TTEEEEEEEEEEEEEEEETTEEEEEEEEEEEEEEESSTT--SEEEEEEEEEEEEEEEEEETTEEEEEEEEEEEEEEEE-GGGTSHHHHHH-/-----HHHHHHHHHHHHHHHHHHHHT-HHHHHTTEEEEEEEE-GGGTPPEEEEEEHHHHHHHHTSTTTTT-TTEEEEEEEEEEEEEEEETTEEEEEEEEEEEEEEESSTT--SEEEEEEEEEEEEEEEEEETTEEEEEEEEEEEEEEEE-GGGTSHHHHTT-

Radius of gyration: 20.88 Å; Cα contacts (8 Å, |Δi|>4): 689; chains: 2; bounding box: 51×54×43 Å

InterPro domains:
  IPR004235 Scytalone dehydratase [PIRSF024851] (5-155)
  IPR032710 NTF2-like domain superfamily [SSF54427] (6-156)
  IPR049884 Scytalone dehydratase-like [PF02982] (5-156)

Solvent-accessible surface area (backbone atoms only — not comparable to full-atom values): 16993 Å² total; per-residue (Å²): 124,84,71,90,47,64,64,57,52,53,52,51,40,30,50,53,32,43,49,33,48,17,57,46,67,63,34,61,67,61,40,58,74,41,45,28,70,54,23,26,39,36,46,44,87,77,71,42,71,68,32,78,74,32,49,39,70,56,51,52,52,54,49,52,26,65,59,51,61,39,21,87,42,52,46,48,42,59,46,32,54,67,66,52,80,43,76,77,51,99,52,31,39,38,36,40,28,32,33,40,40,38,39,39,24,32,69,46,91,82,65,82,45,76,66,43,42,24,39,37,36,37,37,35,37,36,33,32,34,52,58,95,89,36,81,19,44,28,28,45,34,65,44,74,76,52,72,42,85,40,58,69,64,66,38,49,64,53,52,66,71,102,124,85,70,81,46,68,68,55,52,55,52,51,53,48,51,54,51,44,50,32,48,17,59,46,65,63,34,62,65,63,39,57,73,42,46,29,70,54,22,28,40,35,45,45,87,73,70,43,74,69,33,78,72,32,50,41,67,59,52,50,52,55,48,53,26,65,62,51,62,39,20,87,42,51,48,50,42,57,47,71,35,40,46,34,77,42,78,77,50,98,50,31,38,38,37,40,27,31,33,40,39,38,39,36,23,33,69,46,91,82,64,81,45,76,65,43,44,24,39,37,35,38,36,34,37,36,34,32,32,52,57,96,86,36,80,20,45,28,26,45,34,63,45,72,75,51,70,42,82,41,56,72,63,66,40,49,65,53,54,67,72,106

pLDDT: mean 92.96, std 10.64, range [39.88, 98.83]

Organism: NCBI:txid41062

Nearest PDB structures (foldseek):
  5std-assembly1_A  TM=9.668E-01  e=1.058E-21  Pyricularia grisea
  1idp-assembly1_C  TM=9.636E-01  e=7.358E-20  Pyricularia grisea
  1std-assembly1_A  TM=9.458E-01  e=6.931E-20  Pyricularia grisea
  4l8o-assembly1_A  TM=8.815E-01  e=1.029E-09  [Clostridium] hylemonae DSM 15053
  4m4d-assembly2_B  TM=3.386E-01  e=3.661E-02  Mus musculus

Sequence (324 aa):
MEAFQVKDYLAISRLAFEWAESYDKKDWNRLRNILAPNIAVDYSMMGYRCFPHMESEEFISMMSSPDLLGDPLIHTQHLLGSTGYERVSETEIVAVHQIRAAHQRYANLDLTSVAHRSHGHGIVKHWYKKTDGYWKLAGVRPEMYWTEHDFDKIFPRLSAANMEAFQVKDYLAISRLAFEWAESYDKKDWNRLRNILAPNIAVDYSMMGYRCFPHMESEEFISMMSSPDLLGDPLIHTQHLLGSTGYERVSETEIVAVHQIRAAHQRYANLDLTSVAHRSHGHGIVKHWYKKTDGYWKLAGVRPEMYWTEHDFDKIFPRLSAAN

Foldseek 3Di:
DPPPDVVNVVQVVVQVVLCQCCLQVVPLVSVLVFADQWAFEDPCVLVDDTDHTDGSVVVSCVCCDCLHSVVLQKGKGWDWDDKDWDDPDPFKIKIKTWTKMKMWGAPDNVNPHTDWIKIFGFIKMWMWGDDPNHIHTRYIDTDTPDMDTDPCPRRVVSNVVD/DPPPDPVNVVQVVVQVVQCQVCLQVVPLVSVLVFADQWAFEDPCVLVDDTDHTDGSVVVSCVCCDCLHSVVLQKGKGWDWDDKDKDDPDPFKIKIKTWTKMKMWGAPDNVRPHTDWIKIFGFIKMWMWGDDPNHIHTRYIDTDTPDMDTDPCPRRVVSNVVD